Protein 2GNX (pdb70)

InterPro domains:
  IPR018544 KICSTOR subunit 2 [PF09404] (9-444)
  IPR018544 KICSTOR subunit 2 [PTHR31581] (4-444)
  IPR038060 KICSTOR complex protein C12orf66-like, central domain superfamily [G3DSA:1.10.3450.30] (113-310)
  IPR038060 KICSTOR complex protein C12orf66-like, central domain superfamily [SSF158548] (123-293)

Nearest PDB structures (foldseek):
  2gnx-assembly1_A  TM=1.003E+00  e=4.519E-41  Mus musculus
  8fw5-assembly1_D  TM=6.041E-01  e=4.165E-03  Escherichia coli
  6ehr-assembly1_F  TM=6.209E-01  e=1.136E-02  Homo sapiens
  6wj3-assembly1_F  TM=5.295E-01  e=6.699E-03  Homo sapiens
  5tgy-assembly1_A  TM=4.591E-01  e=3.057E+00  Escherichia coli

CATH classification: 1.10.3450.30 (+1 more: 3.30.450.240)

Organism: Mus musculus (NCBI:txid10090)

Sequence (280 aa):
PHLSEQLCFFVQAREIADFYEKYALSTQKFINTEELVSTLDTILRKYSPLESSFQLEVGVLSHLLKAQAQISEWKFLPSLVTLHNAHTKLQSWGQTFEKQRPPHLFLWLKLKTLLAKFSFYFHEALSRQTTASEKALTAKANPDLFGKISSFIRKYDAANVSLIFDQYPAVVSLPSDRPVHWPNVIITDRASDLNSLEKVVHFYDDKVQSTYFLTRPEPHFTIVVIFESKKSERDSHFISFLNELSLALKNPKVFASLK

Foldseek 3Di:
DVPDLLVVVVVVVVVVVVCVCVDDDPPPDCLVVLSVVVVLLVCLVCLPPLADQLVVSLVVLVVSVVVDPVSVVVVCLLSVLVNLLSVLLNCVLVVNQPVSVVSLCVSVVSLVVVVVVPVVVPGGLSNVLSCSSLNLLSNCVLQVVVPVVVDDPVVVVSCVSNVVNVVVLVVVVCVVPVFVKKFKFFVVGATNDIPDDHDDCVVVVVVVVVCCVVQQSQQDWDWDADPVQQKIKIWHHLDDGIMMIIMHSHDDDPPPVVVRVSVNVSSCVSGPSNSSNSSD

Structure (mmCIF, N/CA/C/O backbone):
data_2GNX
#
_entry.id   2GNX
#
_cell.length_a   82.687
_cell.length_b   198.962
_cell.length_c   67.076
_cell.angle_alpha   90.00
_cell.angle_beta   90.00
_cell.angle_gamma   90.00
#
_symmetry.space_group_name_H-M   'C 2 2 21'
#
loop_
_entity.id
_entity.type
_entity.pdbx_description
1 polymer 'hypothetical protein'
2 water water
#
loop_
_atom_site.group_PDB
_atom_site.id
_atom_site.type_symbol
_atom_site.label_atom_id
_atom_site.label_alt_id
_atom_site.label_comp_id
_atom_site.label_asym_id
_atom_site.label_entity_id
_atom_site.label_seq_id
_atom_site.pdbx_PDB_ins_code
_atom_site.Cartn_x
_atom_site.Cartn_y
_atom_site.Cartn_z
_atom_site.occupancy
_atom_site.B_iso_or_equiv
_atom_site.auth_seq_id
_atom_site.auth_comp_id
_atom_site.auth_asym_id
_atom_site.auth_atom_id
_atom_site.pdbx_PDB_model_num
ATOM 1 N N . UNK A 1 1 ? 23.357 44.385 31.416 1.00 75.31 101 UNK A N 1
ATOM 2 C CA . UNK A 1 1 ? 24.252 45.204 30.561 1.00 76.66 101 UNK A CA 1
ATOM 3 C C . UNK A 1 1 ? 24.402 44.578 29.180 1.00 81.46 101 UNK A C 1
ATOM 4 O O . UNK A 1 1 ? 25.266 43.732 28.965 1.00 84.26 101 UNK A O 1
ATOM 6 N N . UNK A 1 2 ? 23.553 44.999 28.247 1.00 85.21 102 UNK A N 1
ATOM 7 C CA . UNK A 1 2 ? 23.578 44.493 26.878 1.00 86.83 102 UNK A CA 1
ATOM 8 C C . UNK A 1 2 ? 24.793 45.001 26.109 1.00 90.72 102 UNK A C 1
ATOM 9 O O . UNK A 1 2 ? 24.812 44.990 24.877 1.00 88.64 102 UNK A O 1
ATOM 11 N N . UNK A 1 3 ? 25.802 45.457 26.844 1.00 97.74 103 UNK A N 1
ATOM 12 C CA . UNK A 1 3 ? 27.024 45.983 26.246 1.00 99.12 103 UNK A CA 1
ATOM 13 C C . UNK A 1 3 ? 27.988 44.845 25.931 1.00 102.70 103 UNK A C 1
ATOM 14 O O . UNK A 1 3 ? 27.751 44.054 25.012 1.00 97.82 103 UNK A O 1
ATOM 16 N N . UNK A 1 4 ? 29.075 44.767 26.700 1.00 104.59 104 UNK A N 1
ATOM 17 C CA . UNK A 1 4 ? 30.077 43.722 26.502 1.00 102.11 104 UNK A CA 1
ATOM 18 C C . UNK A 1 4 ? 30.986 43.513 27.711 1.00 97.51 104 UNK A C 1
ATOM 19 O O . UNK A 1 4 ? 31.223 42.376 28.116 1.00 97.85 104 UNK A O 1
ATOM 21 N N . UNK A 1 5 ? 31.489 44.600 28.288 1.00 91.66 105 UNK A N 1
ATOM 22 C CA . UNK A 1 5 ? 32.387 44.498 29.435 1.00 91.34 105 UNK A CA 1
ATOM 23 C C . UNK A 1 5 ? 31.684 43.954 30.664 1.00 89.94 105 UNK A C 1
ATOM 24 O O . UNK A 1 5 ? 32.321 43.601 31.663 1.00 90.45 105 UNK A O 1
ATOM 26 N N . UNK A 1 6 ? 30.360 43.901 30.582 1.00 89.57 106 UNK A N 1
ATOM 27 C CA . UNK A 1 6 ? 29.537 43.398 31.671 1.00 91.65 106 UNK A CA 1
ATOM 28 C C . UNK A 1 6 ? 28.835 42.115 31.217 1.00 92.17 106 UNK A C 1
ATOM 29 O O . UNK A 1 6 ? 28.349 41.336 32.038 1.00 88.03 106 UNK A O 1
ATOM 31 N N . UNK A 1 7 ? 28.793 41.913 29.902 1.00 92.27 107 UNK A N 1
ATOM 32 C CA . UNK A 1 7 ? 28.175 40.734 29.315 1.00 97.35 107 UNK A CA 1
ATOM 33 C C . UNK A 1 7 ? 29.153 39.566 29.351 1.00 98.29 107 UNK A C 1
ATOM 34 O O . UNK A 1 7 ? 28.800 38.466 29.776 1.00 101.01 107 UNK A O 1
ATOM 36 N N . UNK A 1 8 ? 30.384 39.805 28.904 1.00 97.91 108 UNK A N 1
ATOM 37 C CA . UNK A 1 8 ? 31.397 38.756 28.901 1.00 98.06 108 UNK A CA 1
ATOM 38 C C . UNK A 1 8 ? 31.694 38.350 30.335 1.00 96.94 108 UNK A C 1
ATOM 39 O O . UNK A 1 8 ? 31.933 37.178 30.622 1.00 99.76 108 UNK A O 1
ATOM 41 N N . UNK A 1 9 ? 31.675 39.324 31.239 1.00 96.51 109 UNK A N 1
ATOM 42 C CA . UNK A 1 9 ? 31.923 39.048 32.650 1.00 97.02 109 UNK A CA 1
ATOM 43 C C . UNK A 1 9 ? 30.738 38.243 33.187 1.00 97.05 109 UNK A C 1
ATOM 44 O O . UNK A 1 9 ? 30.811 37.628 34.257 1.00 92.91 109 UNK A O 1
ATOM 46 N N . UNK A 1 10 ? 29.651 38.261 32.417 1.00 98.63 110 UNK A N 1
ATOM 47 C CA . UNK A 1 10 ? 28.426 37.545 32.748 1.00 102.16 110 UNK A CA 1
ATOM 48 C C . UNK A 1 10 ? 28.286 36.349 31.810 1.00 104.84 110 UNK A C 1
ATOM 49 O O . UNK A 1 10 ? 27.259 35.667 31.804 1.00 104.57 110 UNK A O 1
ATOM 51 N N . UNK A 1 11 ? 29.323 36.114 31.010 1.00 106.27 111 UNK A N 1
ATOM 52 C CA . UNK A 1 11 ? 29.348 34.995 30.074 1.00 108.35 111 UNK A CA 1
ATOM 53 C C . UNK A 1 11 ? 30.240 33.914 30.677 1.00 109.16 111 UNK A C 1
ATOM 54 O O . UNK A 1 11 ? 29.908 32.728 30.655 1.00 108.13 111 UNK A O 1
ATOM 56 N N . UNK A 1 12 ? 31.374 34.341 31.222 1.00 111.33 112 UNK A N 1
ATOM 57 C CA . UNK A 1 12 ? 32.315 33.426 31.844 1.00 113.81 112 UNK A CA 1
ATOM 58 C C . UNK A 1 12 ? 31.615 32.641 32.945 1.00 115.91 112 UNK A C 1
ATOM 59 O O . UNK A 1 12 ? 31.564 31.413 32.896 1.00 117.46 112 UNK A O 1
ATOM 61 N N . UNK A 1 13 ? 31.075 33.352 33.934 1.00 116.05 113 UNK A N 1
ATOM 62 C CA . UNK A 1 13 ? 30.373 32.710 35.045 1.00 116.52 113 UNK A CA 1
ATOM 63 C C . UNK A 1 13 ? 29.154 31.949 34.535 1.00 117.72 113 UNK A C 1
ATOM 64 O O . UNK A 1 13 ? 28.583 31.123 35.247 1.00 118.87 113 UNK A O 1
ATOM 66 N N . UNK A 1 14 ? 28.753 32.239 33.301 1.00 117.85 114 UNK A N 1
ATOM 67 C CA . UNK A 1 14 ? 27.620 31.557 32.690 1.00 119.92 114 UNK A CA 1
ATOM 68 C C . UNK A 1 14 ? 28.121 30.191 32.231 1.00 121.76 114 UNK A C 1
ATOM 69 O O . UNK A 1 14 ? 27.335 29.289 31.934 1.00 121.63 114 UNK A O 1
ATOM 71 N N . UNK A 1 15 ? 29.444 30.058 32.179 1.00 123.41 115 UNK A N 1
ATOM 72 C CA . UNK A 1 15 ? 30.102 28.820 31.773 1.00 124.17 115 UNK A CA 1
ATOM 73 C C . UNK A 1 15 ? 30.972 28.307 32.921 1.00 123.61 115 UNK A C 1
ATOM 74 O O . UNK A 1 15 ? 31.561 27.228 32.842 1.00 121.27 115 UNK A O 1
ATOM 76 N N . UNK A 1 16 ? 31.049 29.097 33.987 1.00 125.37 116 UNK A N 1
ATOM 77 C CA . UNK A 1 16 ? 31.833 28.741 35.164 1.00 127.09 116 UNK A CA 1
ATOM 78 C C . UNK A 1 16 ? 30.902 28.136 36.206 1.00 127.16 116 UNK A C 1
ATOM 79 O O . UNK A 1 16 ? 31.346 27.480 37.150 1.00 125.75 116 UNK A O 1
ATOM 81 N N . UNK A 1 17 ? 29.606 28.373 36.023 1.00 127.95 117 UNK A N 1
ATOM 82 C CA . UNK A 1 17 ? 28.587 27.849 36.924 1.00 129.70 117 UNK A CA 1
ATOM 83 C C . UNK A 1 17 ? 28.305 26.411 36.518 1.00 130.01 117 UNK A C 1
ATOM 84 O O . UNK A 1 17 ? 27.887 25.593 37.338 1.00 130.69 117 UNK A O 1
ATOM 86 N N . UNK A 1 18 ? 28.540 26.117 35.241 1.00 129.74 118 UNK A N 1
ATOM 87 C CA . UNK A 1 18 ? 28.337 24.780 34.698 1.00 128.49 118 UNK A CA 1
ATOM 88 C C . UNK A 1 18 ? 29.512 23.898 35.124 1.00 127.32 118 UNK A C 1
ATOM 89 O O . UNK A 1 18 ? 29.557 22.705 34.821 1.00 126.02 118 UNK A O 1
ATOM 91 N N . UNK A 1 19 ? 30.459 24.502 35.836 1.00 126.84 119 UNK A N 1
ATOM 92 C CA . UNK A 1 19 ? 31.637 23.790 36.312 1.00 127.12 119 UNK A CA 1
ATOM 93 C C . UNK A 1 19 ? 31.419 23.248 37.722 1.00 127.56 119 UNK A C 1
ATOM 94 O O . UNK A 1 19 ? 31.709 22.085 37.994 1.00 129.04 119 UNK A O 1
ATOM 96 N N . UNK A 1 20 ? 30.909 24.093 38.614 1.00 127.57 120 UNK A N 1
ATOM 97 C CA . UNK A 1 20 ? 30.659 23.686 39.993 1.00 127.06 120 UNK A CA 1
ATOM 98 C C . UNK A 1 20 ? 29.533 22.661 40.062 1.00 128.20 120 UNK A C 1
ATOM 99 O O . UNK A 1 20 ? 29.088 22.289 41.148 1.00 127.96 120 UNK A O 1
ATOM 101 N N . UNK A 1 21 ? 29.074 22.209 38.899 1.00 129.28 121 UNK A N 1
ATOM 102 C CA . UNK A 1 21 ? 28.008 21.219 38.821 1.00 129.00 121 UNK A CA 1
ATOM 103 C C . UNK A 1 21 ? 28.536 19.893 38.265 1.00 128.74 121 UNK A C 1
ATOM 104 O O . UNK A 1 21 ? 28.028 19.451 37.212 1.00 128.91 121 UNK A O 1
ATOM 106 N N . PRO A 1 22 ? 34.500 19.305 40.057 1.00 132.17 123 PRO A N 1
ATOM 107 C CA . PRO A 1 22 ? 33.264 19.784 40.718 1.00 131.66 123 PRO A CA 1
ATOM 108 C C . PRO A 1 22 ? 33.421 19.748 42.236 1.00 131.35 123 PRO A C 1
ATOM 109 O O . PRO A 1 22 ? 34.539 19.674 42.748 1.00 131.27 123 PRO A O 1
ATOM 113 N N . HIS A 1 23 ? 32.288 19.812 42.935 1.00 131.26 124 HIS A N 1
ATOM 114 C CA . HIS A 1 23 ? 32.221 19.770 44.398 1.00 131.24 124 HIS A CA 1
ATOM 115 C C . HIS A 1 23 ? 30.998 20.532 44.903 1.00 130.90 124 HIS A C 1
ATOM 116 O O . HIS A 1 23 ? 29.896 20.368 44.373 1.00 131.35 124 HIS A O 1
ATOM 123 N N . LEU A 1 24 ? 31.196 21.367 45.920 1.00 128.97 125 LEU A N 1
ATOM 124 C CA . LEU A 1 24 ? 30.098 22.135 46.494 1.00 128.49 125 LEU A CA 1
ATOM 125 C C . LEU A 1 24 ? 30.574 23.203 47.474 1.00 128.23 125 LEU A C 1
ATOM 126 O O . LEU A 1 24 ? 31.373 24.071 47.122 1.00 126.83 125 LEU A O 1
ATOM 131 N N . SER A 1 25 ? 30.051 23.129 48.695 1.00 128.78 126 SER A N 1
ATOM 132 C CA . SER A 1 25 ? 30.373 24.034 49.797 1.00 128.76 126 SER A CA 1
ATOM 133 C C . SER A 1 25 ? 29.954 25.501 49.650 1.00 128.59 126 SER A C 1
ATOM 134 O O . SER A 1 25 ? 29.418 26.088 50.595 1.00 127.37 126 SER A O 1
ATOM 137 N N . GLU A 1 26 ? 30.179 26.093 48.481 1.00 128.95 127 GLU A N 1
ATOM 138 C CA . GLU A 1 26 ? 29.819 27.494 48.281 1.00 128.27 127 GLU A CA 1
ATOM 139 C C . GLU A 1 26 ? 28.753 27.778 47.221 1.00 128.87 127 GLU A C 1
ATOM 140 O O . GLU A 1 26 ? 28.847 28.769 46.493 1.00 128.94 127 GLU A O 1
ATOM 146 N N . GLN A 1 27 ? 27.737 26.920 47.139 1.00 129.03 128 GLN A N 1
ATOM 147 C CA . GLN A 1 27 ? 26.658 27.123 46.175 1.00 127.62 128 GLN A CA 1
ATOM 148 C C . GLN A 1 27 ? 25.961 28.428 46.556 1.00 126.84 128 GLN A C 1
ATOM 149 O O . GLN A 1 27 ? 25.641 29.251 45.698 1.00 125.03 128 GLN A O 1
ATOM 155 N N . LEU A 1 28 ? 25.740 28.605 47.857 1.00 127.42 129 LEU A N 1
ATOM 156 C CA . LEU A 1 28 ? 25.090 29.800 48.384 1.00 129.79 129 LEU A CA 1
ATOM 157 C C . LEU A 1 28 ? 25.942 31.006 48.007 1.00 131.65 129 LEU A C 1
ATOM 158 O O . LEU A 1 28 ? 27.018 31.222 48.573 1.00 133.43 129 LEU A O 1
ATOM 163 N N . CYS A 1 29 ? 25.460 31.791 47.050 1.00 131.71 130 CYS A N 1
ATOM 164 C CA . CYS A 1 29 ? 26.212 32.953 46.600 1.00 130.14 130 CYS A CA 1
ATOM 165 C C . CYS A 1 29 ? 25.322 34.076 46.070 1.00 126.15 130 CYS A C 1
ATOM 166 O O . CYS A 1 29 ? 24.832 34.016 44.940 1.00 125.71 130 CYS A O 1
ATOM 169 N N . PHE A 1 30 ? 25.125 35.100 46.895 1.00 121.12 131 PHE A N 1
ATOM 170 C CA . PHE A 1 30 ? 24.306 36.248 46.520 1.00 116.56 131 PHE A CA 1
ATOM 171 C C . PHE A 1 30 ? 25.074 37.126 45.531 1.00 113.98 131 PHE A C 1
ATOM 172 O O . PHE A 1 30 ? 24.753 38.306 45.356 1.00 112.67 131 PHE A O 1
ATOM 180 N N . PHE A 1 31 ? 26.090 36.547 44.894 1.00 109.51 132 PHE A N 1
ATOM 181 C CA . PHE A 1 31 ? 26.919 37.272 43.939 1.00 104.11 132 PHE A CA 1
ATOM 182 C C . PHE A 1 31 ? 26.132 37.602 42.688 1.00 102.51 132 PHE A C 1
ATOM 183 O O . PHE A 1 31 ? 25.919 38.775 42.372 1.00 104.52 132 PHE A O 1
ATOM 191 N N . VAL A 1 32 ? 25.701 36.570 41.970 1.00 98.99 133 VAL A N 1
ATOM 192 C CA . VAL A 1 32 ? 24.934 36.791 40.755 1.00 96.14 133 VAL A CA 1
ATOM 193 C C . VAL A 1 32 ? 23.648 37.537 41.122 1.00 93.80 133 VAL A C 1
ATOM 194 O O . VAL A 1 32 ? 23.005 38.166 40.275 1.00 95.14 133 VAL A O 1
ATOM 198 N N . GLN A 1 33 ? 23.286 37.473 42.400 1.00 83.59 134 GLN A N 1
ATOM 199 C CA . GLN A 1 33 ? 22.097 38.158 42.889 1.00 83.93 134 GLN A CA 1
ATOM 200 C C . GLN A 1 33 ? 22.441 39.649 42.905 1.00 89.28 134 GLN A C 1
ATOM 201 O O . GLN A 1 33 ? 21.711 40.490 42.364 1.00 86.83 134 GLN A O 1
ATOM 207 N N . ALA A 1 34 ? 23.576 39.956 43.523 1.00 90.52 135 ALA A N 1
ATOM 208 C CA . ALA A 1 34 ? 24.063 41.317 43.615 1.00 93.52 135 ALA A CA 1
ATOM 209 C C . ALA A 1 34 ? 24.359 41.822 42.207 1.00 95.06 135 ALA A C 1
ATOM 210 O O . ALA A 1 34 ? 24.088 42.977 41.880 1.00 94.33 135 ALA A O 1
ATOM 212 N N . ARG A 1 35 ? 24.908 40.939 41.378 1.00 95.48 136 ARG A N 1
ATOM 213 C CA . ARG A 1 35 ? 25.249 41.275 40.001 1.00 96.79 136 ARG A CA 1
ATOM 214 C C . ARG A 1 35 ? 24.011 41.724 39.228 1.00 96.97 136 ARG A C 1
ATOM 215 O O . ARG A 1 35 ? 24.032 42.738 38.541 1.00 98.46 136 ARG A O 1
ATOM 231 N N . GLU A 1 37 ? 21.384 43.176 40.128 1.00 94.19 138 GLU A N 1
ATOM 232 C CA . GLU A 1 37 ? 20.928 44.504 40.504 1.00 95.46 138 GLU A CA 1
ATOM 233 C C . GLU A 1 37 ? 21.769 45.641 39.930 1.00 94.38 138 GLU A C 1
ATOM 234 O O . GLU A 1 37 ? 21.220 46.601 39.390 1.00 94.32 138 GLU A O 1
ATOM 240 N N . ILE A 1 38 ? 23.093 45.541 40.045 1.00 91.81 139 ILE A N 1
ATOM 241 C CA . ILE A 1 38 ? 23.964 46.597 39.541 1.00 89.93 139 ILE A CA 1
ATOM 242 C C . ILE A 1 38 ? 23.884 46.750 38.024 1.00 90.41 139 ILE A C 1
ATOM 243 O O . ILE A 1 38 ? 24.099 47.840 37.502 1.00 93.94 139 ILE A O 1
ATOM 248 N N . ALA A 1 39 ? 23.578 45.669 37.316 1.00 88.62 140 ALA A N 1
ATOM 249 C CA . ALA A 1 39 ? 23.465 45.739 35.859 1.00 88.07 140 ALA A CA 1
ATOM 250 C C . ALA A 1 39 ? 22.178 46.469 35.509 1.00 87.73 140 ALA A C 1
ATOM 251 O O . ALA A 1 39 ? 22.046 47.055 34.432 1.00 88.52 140 ALA A O 1
ATOM 253 N N . ASP A 1 40 ? 21.224 46.413 36.433 1.00 89.03 141 ASP A N 1
ATOM 254 C CA . ASP A 1 40 ? 19.936 47.076 36.263 1.00 92.11 141 ASP A CA 1
ATOM 255 C C . ASP A 1 40 ? 20.170 48.540 36.597 1.00 88.03 141 ASP A C 1
ATOM 256 O O . ASP A 1 40 ? 19.412 49.413 36.196 1.00 86.83 141 ASP A O 1
ATOM 261 N N . PHE A 1 41 ? 21.246 48.782 37.338 1.00 88.09 142 PHE A N 1
ATOM 262 C CA . PHE A 1 41 ? 21.658 50.119 37.747 1.00 87.72 142 PHE A CA 1
ATOM 263 C C . PHE A 1 41 ? 22.302 50.771 36.527 1.00 87.84 142 PHE A C 1
ATOM 264 O O . PHE A 1 41 ? 22.027 51.929 36.203 1.00 89.11 142 PHE A O 1
ATOM 272 N N . TYR A 1 42 ? 23.151 50.007 35.846 1.00 84.17 143 TYR A N 1
ATOM 273 C CA . TYR A 1 42 ? 23.831 50.487 34.651 1.00 82.35 143 TYR A CA 1
ATOM 274 C C . TYR A 1 42 ? 22.838 50.756 33.532 1.00 79.36 143 TYR A C 1
ATOM 275 O O . TYR A 1 42 ? 23.024 51.681 32.738 1.00 82.63 143 TYR A O 1
ATOM 284 N N . GLU A 1 43 ? 21.786 49.949 33.456 1.00 80.78 144 GLU A N 1
ATOM 285 C CA . GLU A 1 43 ? 20.785 50.146 32.408 1.00 82.40 144 GLU A CA 1
ATOM 286 C C . GLU A 1 43 ? 20.027 51.438 32.682 1.00 78.93 144 GLU A C 1
ATOM 287 O O . GLU A 1 43 ? 19.621 52.154 31.760 1.00 74.50 144 GLU A O 1
ATOM 293 N N . LYS A 1 44 ? 19.852 51.725 33.968 1.00 77.50 145 LYS A N 1
ATOM 294 C CA . LYS A 1 44 ? 19.171 52.933 34.409 1.00 78.62 145 LYS A CA 1
ATOM 295 C C . LYS A 1 44 ? 20.022 54.170 34.051 1.00 76.56 145 LYS A C 1
ATOM 296 O O . LYS A 1 44 ? 19.503 55.161 33.534 1.00 74.76 145 LYS A O 1
ATOM 310 N N . TYR A 1 46 ? 22.229 54.444 31.705 1.00 73.26 147 TYR A N 1
ATOM 311 C CA . TYR A 1 46 ? 22.258 54.606 30.255 1.00 73.79 147 TYR A CA 1
ATOM 312 C C . TYR A 1 46 ? 20.969 55.263 29.760 1.00 74.23 147 TYR A C 1
ATOM 313 O O . TYR A 1 46 ? 20.957 55.961 28.739 1.00 70.53 147 TYR A O 1
ATOM 322 N N . ALA A 1 47 ? 19.877 55.019 30.478 1.00 74.59 148 ALA A N 1
ATOM 323 C CA . ALA A 1 47 ? 18.595 55.596 30.100 1.00 73.71 148 ALA A CA 1
ATOM 324 C C . ALA A 1 47 ? 18.613 57.084 30.417 1.00 69.54 148 ALA A C 1
ATOM 325 O O . ALA A 1 47 ? 18.068 57.894 29.671 1.00 75.09 148 ALA A O 1
ATOM 327 N N . LEU A 1 48 ? 19.251 57.443 31.523 1.00 69.06 149 LEU A N 1
ATOM 328 C CA . LEU A 1 48 ? 19.339 58.841 31.922 1.00 65.05 149 LEU A CA 1
ATOM 329 C C . LEU A 1 48 ? 20.360 59.644 31.098 1.00 69.45 149 LEU A C 1
ATOM 330 O O . LEU A 1 48 ? 20.605 60.814 31.374 1.00 73.59 149 LEU A O 1
ATOM 335 N N . SER A 1 49 ? 20.949 59.023 30.080 1.00 70.53 150 SER A N 1
ATOM 336 C CA . SER A 1 49 ? 21.932 59.715 29.254 1.00 68.86 150 SER A CA 1
ATOM 337 C C . SER A 1 49 ? 21.276 60.661 28.257 1.00 71.95 150 SER A C 1
ATOM 338 O O . SER A 1 49 ? 21.958 61.405 27.548 1.00 67.24 150 SER A O 1
ATOM 341 N N . THR A 1 50 ? 19.949 60.631 28.202 1.00 74.36 151 THR A N 1
ATOM 342 C CA . THR A 1 50 ? 19.213 61.500 27.284 1.00 72.65 151 THR A CA 1
ATOM 343 C C . THR A 1 50 ? 18.669 62.740 27.985 1.00 69.01 151 THR A C 1
ATOM 344 O O . THR A 1 50 ? 18.191 63.663 27.330 1.00 62.48 151 THR A O 1
ATOM 348 N N . GLN A 1 51 ? 18.745 62.765 29.314 1.00 71.75 152 GLN A N 1
ATOM 349 C CA . GLN A 1 51 ? 18.247 63.906 30.089 1.00 74.23 152 GLN A CA 1
ATOM 350 C C . GLN A 1 51 ? 19.201 65.103 30.004 1.00 73.58 152 GLN A C 1
ATOM 351 O O . GLN A 1 51 ? 20.387 64.939 29.711 1.00 72.89 152 GLN A O 1
ATOM 357 N N . LYS A 1 52 ? 18.679 66.301 30.258 1.00 77.56 153 LYS A N 1
ATOM 358 C CA . LYS A 1 52 ? 19.490 67.524 30.226 1.00 77.18 153 LYS A CA 1
ATOM 359 C C . LYS A 1 52 ? 20.582 67.452 31.288 1.00 75.71 153 LYS A C 1
ATOM 360 O O . LYS A 1 52 ? 21.754 67.714 31.007 1.00 71.97 153 LYS A O 1
ATOM 366 N N . PHE A 1 53 ? 20.190 67.091 32.504 1.00 73.87 154 PHE A N 1
ATOM 367 C CA . PHE A 1 53 ? 21.136 66.952 33.605 1.00 77.74 154 PHE A CA 1
ATOM 368 C C . PHE A 1 53 ? 20.842 65.633 34.311 1.00 79.74 154 PHE A C 1
ATOM 369 O O . PHE A 1 53 ? 20.037 64.838 33.830 1.00 85.09 154 PHE A O 1
ATOM 377 N N . ILE A 1 54 ? 21.489 65.397 35.446 1.00 79.70 155 ILE A N 1
ATOM 378 C CA . ILE A 1 54 ? 21.285 64.158 36.185 1.00 78.00 155 ILE A CA 1
ATOM 379 C C . ILE A 1 54 ? 21.373 64.368 37.689 1.00 79.86 155 ILE A C 1
ATOM 380 O O . ILE A 1 54 ? 22.323 64.967 38.184 1.00 79.37 155 ILE A O 1
ATOM 385 N N . ASN A 1 55 ? 20.372 63.880 38.415 1.00 83.19 156 ASN A N 1
ATOM 386 C CA . ASN A 1 55 ? 20.361 64.008 39.870 1.00 87.35 156 ASN A CA 1
ATOM 387 C C . ASN A 1 55 ? 21.226 62.883 40.426 1.00 87.48 156 ASN A C 1
ATOM 388 O O . ASN A 1 55 ? 20.729 61.815 40.786 1.00 87.70 156 ASN A O 1
ATOM 393 N N . THR A 1 56 ? 22.528 63.130 40.483 1.00 88.05 157 THR A N 1
ATOM 394 C CA . THR A 1 56 ? 23.470 62.134 40.972 1.00 86.61 157 THR A CA 1
ATOM 395 C C . THR A 1 56 ? 23.124 61.753 42.396 1.00 88.38 157 THR A C 1
ATOM 396 O O . THR A 1 56 ? 23.186 60.581 42.768 1.00 87.80 157 THR A O 1
ATOM 400 N N . GLU A 1 57 ? 22.759 62.761 43.183 1.00 90.39 158 GLU A N 1
ATOM 401 C CA . GLU A 1 57 ? 22.400 62.569 44.583 1.00 94.92 158 GLU A CA 1
ATOM 402 C C . GLU A 1 57 ? 21.495 61.347 44.768 1.00 93.54 158 GLU A C 1
ATOM 403 O O . GLU A 1 57 ? 21.787 60.466 45.577 1.00 90.92 158 GLU A O 1
ATOM 409 N N . GLU A 1 58 ? 20.412 61.292 43.998 1.00 93.77 159 GLU A N 1
ATOM 410 C CA . GLU A 1 58 ? 19.466 60.188 44.075 1.00 95.79 159 GLU A CA 1
ATOM 411 C C . GLU A 1 58 ? 20.117 58.872 43.650 1.00 94.35 159 GLU A C 1
ATOM 412 O O . GLU A 1 58 ? 19.777 57.810 44.173 1.00 91.56 159 GLU A O 1
ATOM 418 N N . LEU A 1 59 ? 21.056 58.947 42.708 1.00 91.15 160 LEU A N 1
ATOM 419 C CA . LEU A 1 59 ? 21.754 57.759 42.222 1.00 89.26 160 LEU A CA 1
ATOM 420 C C . LEU A 1 59 ? 22.739 57.211 43.244 1.00 88.51 160 LEU A C 1
ATOM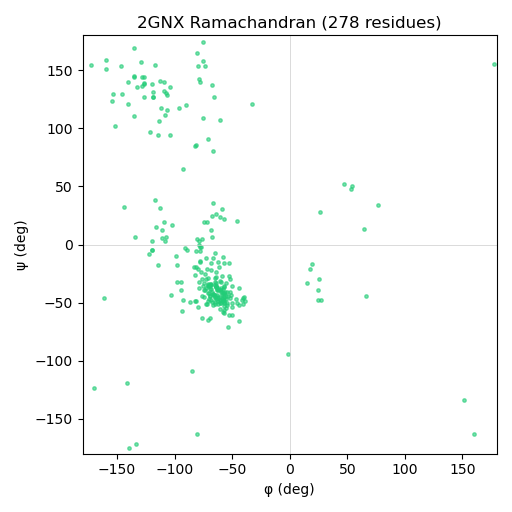 421 O O . LEU A 1 59 ? 23.006 56.010 43.271 1.00 86.67 160 LEU A O 1
ATOM 426 N N . VAL A 1 60 ? 23.281 58.091 44.078 1.00 89.57 161 VAL A N 1
ATOM 427 C CA . VAL A 1 60 ? 24.229 57.677 45.104 1.00 93.44 161 VAL A CA 1
ATOM 428 C C . VAL A 1 60 ? 23.527 56.892 46.208 1.00 94.61 161 VAL A C 1
ATOM 429 O O . VAL A 1 60 ? 23.977 55.816 46.597 1.00 95.60 161 VAL A O 1
ATOM 433 N N . SER A 1 61 ? 22.423 57.437 46.709 1.00 95.46 162 SER A N 1
ATOM 434 C CA . SER A 1 61 ? 21.653 56.785 47.764 1.00 96.76 162 SER A CA 1
ATOM 435 C C . SER A 1 61 ? 20.967 55.510 47.271 1.00 96.62 162 SER A C 1
ATOM 436 O O . SER A 1 61 ? 20.630 54.639 48.063 1.00 97.10 162 SER A O 1
ATOM 439 N N . THR A 1 62 ? 20.766 55.414 45.959 1.00 97.93 163 THR A N 1
ATOM 440 C CA . THR A 1 62 ? 20.131 54.252 45.343 1.00 97.43 163 THR A CA 1
ATOM 441 C C . THR A 1 62 ? 21.128 53.115 45.141 1.00 98.78 163 THR A C 1
ATOM 442 O O . THR A 1 62 ? 20.737 51.960 44.958 1.00 97.19 163 THR A O 1
ATOM 446 N N . LEU A 1 63 ? 22.416 53.448 45.160 1.00 100.92 164 LEU A N 1
ATOM 447 C CA . LEU A 1 63 ? 23.465 52.450 44.977 1.00 102.22 164 LEU A CA 1
ATOM 448 C C . LEU A 1 63 ? 23.982 51.926 46.308 1.00 103.52 164 LEU A C 1
ATOM 449 O O . LEU A 1 63 ? 24.390 50.771 46.405 1.00 103.56 164 LEU A O 1
ATOM 454 N N . ASP A 1 64 ? 23.977 52.784 47.326 1.00 107.15 165 ASP A N 1
ATOM 455 C CA . ASP A 1 64 ? 24.447 52.398 48.650 1.00 111.81 165 ASP A CA 1
ATOM 456 C C . ASP A 1 64 ? 23.398 51.578 49.391 1.00 113.81 165 ASP A C 1
ATOM 457 O O . ASP A 1 64 ? 23.633 51.127 50.510 1.00 112.97 165 ASP A O 1
ATOM 462 N N . THR A 1 65 ? 22.241 51.389 48.763 1.00 118.02 166 THR A N 1
ATOM 463 C CA . THR A 1 65 ? 21.165 50.606 49.363 1.00 121.64 166 THR A CA 1
ATOM 464 C C . THR A 1 65 ? 21.181 49.179 48.815 1.00 123.32 166 THR A C 1
ATOM 465 O O . THR A 1 65 ? 20.827 48.230 49.518 1.00 125.89 166 THR A O 1
ATOM 469 N N . ILE A 1 66 ? 21.592 49.031 47.558 1.00 123.47 167 ILE A N 1
ATOM 470 C CA . ILE A 1 66 ? 21.671 47.712 46.934 1.00 124.48 167 ILE A CA 1
ATOM 471 C C . ILE A 1 66 ? 23.055 47.146 47.215 1.00 122.79 167 ILE A C 1
ATOM 472 O O . ILE A 1 66 ? 23.363 46.007 46.873 1.00 120.50 167 ILE A O 1
ATOM 477 N N . LEU A 1 67 ? 23.889 47.968 47.837 1.00 123.06 168 LEU A N 1
ATOM 478 C CA . LEU A 1 67 ? 25.242 47.569 48.174 1.00 124.49 168 LEU A CA 1
ATOM 479 C C . LEU A 1 67 ? 25.261 47.024 49.590 1.00 123.80 168 LEU A C 1
ATOM 480 O O . LEU A 1 67 ? 25.654 45.883 49.815 1.00 124.60 168 LEU A 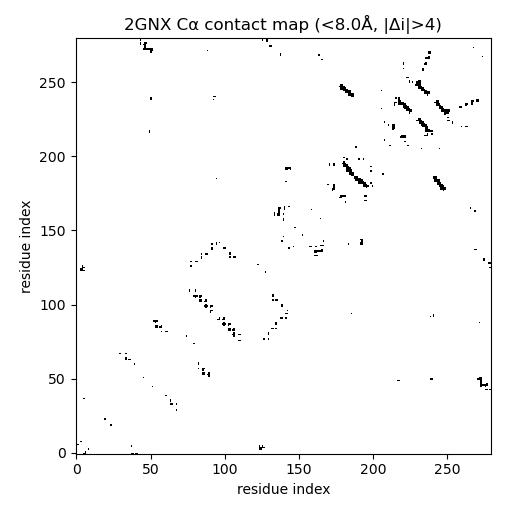O 1
ATOM 485 N N . ARG A 1 68 ? 24.824 47.843 50.543 1.00 124.03 169 ARG A N 1
ATOM 486 C CA . ARG A 1 68 ? 24.797 47.433 51.940 1.00 122.54 169 ARG A CA 1
ATOM 487 C C . ARG A 1 68 ? 23.949 46.173 52.067 1.00 121.00 169 ARG A C 1
ATOM 488 O O . ARG A 1 68 ? 24.018 45.458 53.066 1.00 121.13 169 ARG A O 1
ATOM 496 N N . LYS A 1 69 ? 23.164 45.897 51.033 1.00 119.53 170 LYS A N 1
ATOM 497 C CA . LYS A 1 69 ? 22.308 44.720 51.014 1.00 119.09 170 LYS A CA 1
ATOM 498 C C . LYS A 1 69 ? 23.122 43.484 50.625 1.00 117.94 170 LYS A C 1
ATOM 499 O O . LYS A 1 69 ? 22.566 42.399 50.458 1.00 118.16 170 LYS A O 1
ATOM 505 N N . TYR A 1 70 ? 24.436 43.647 50.481 1.00 116.03 171 TYR A N 1
ATOM 506 C CA . TYR A 1 70 ? 25.300 42.531 50.102 1.00 113.86 171 TYR A CA 1
ATOM 507 C C . TYR A 1 70 ? 26.662 42.559 50.776 1.00 112.61 171 TYR A C 1
ATOM 508 O O . TYR A 1 70 ? 27.657 42.125 50.192 1.00 108.63 171 TYR A O 1
ATOM 517 N N . SER A 1 71 ? 26.714 43.069 52.001 1.00 114.71 172 SER A N 1
ATOM 518 C CA . SER A 1 71 ? 27.972 43.125 52.734 1.00 116.70 172 SER A CA 1
ATOM 519 C C . SER A 1 71 ? 27.995 42.072 53.842 1.00 117.05 172 SER A C 1
ATOM 520 O O . SER A 1 71 ? 28.869 41.180 53.772 1.00 118.31 172 SER A O 1
ATOM 523 N N . PRO A 1 81 ? 39.177 37.409 44.790 1.00 102.11 182 PRO A N 1
ATOM 524 C CA . PRO A 1 81 ? 39.138 37.567 43.319 1.00 102.99 182 PRO A CA 1
ATOM 525 C C . PRO A 1 81 ? 37.839 38.215 42.837 1.00 104.77 182 PRO A C 1
ATOM 526 O O . PRO A 1 81 ? 37.729 39.443 42.810 1.00 105.47 182 PRO A O 1
ATOM 530 N N . LEU A 1 82 ? 36.858 37.398 42.458 1.00 104.73 183 LEU A N 1
ATOM 531 C CA . LEU A 1 82 ? 35.584 37.929 41.980 1.00 103.95 183 LEU A CA 1
ATOM 532 C C . LEU A 1 82 ? 34.909 38.820 43.010 1.00 103.09 183 LEU A C 1
ATOM 533 O O . LEU A 1 82 ? 33.936 39.501 42.703 1.00 104.43 183 LEU A O 1
ATOM 538 N N . GLU A 1 83 ? 35.425 38.811 44.233 1.00 100.91 184 GLU A N 1
ATOM 539 C CA . GLU A 1 83 ? 34.873 39.646 45.287 1.00 101.13 184 GLU A CA 1
ATOM 540 C C . GLU A 1 83 ? 35.672 40.944 45.341 1.00 101.81 184 GLU A C 1
ATOM 541 O O . GLU A 1 83 ? 35.110 42.023 45.558 1.00 101.74 184 GLU A O 1
ATOM 547 N N . SER A 1 84 ? 36.987 40.824 45.158 1.00 100.10 185 SER A N 1
ATOM 548 C CA . SER A 1 84 ? 37.885 41.977 45.179 1.00 98.55 185 SER A CA 1
ATOM 549 C C . SER A 1 84 ? 37.561 42.872 43.992 1.00 92.75 185 SER A C 1
ATOM 550 O O . SER A 1 84 ? 37.513 44.096 44.123 1.00 91.16 185 SER A O 1
ATOM 553 N N . SER A 1 85 ? 37.345 42.248 42.836 1.00 85.27 186 SER A N 1
ATOM 554 C CA . SER A 1 85 ? 36.997 42.974 41.624 1.00 83.31 186 SER A CA 1
ATOM 555 C C . SER A 1 85 ? 35.692 43.725 41.873 1.00 87.54 186 SER A C 1
ATOM 556 O O . SER A 1 85 ? 35.618 44.948 41.713 1.00 88.67 186 SER A O 1
ATOM 559 N N . PHE A 1 86 ? 34.668 42.974 42.270 1.00 86.37 187 PHE A N 1
ATOM 560 C CA . PHE A 1 86 ? 33.350 43.525 42.561 1.00 84.76 187 PHE A CA 1
ATOM 561 C C . PHE A 1 86 ? 33.455 44.778 43.426 1.00 83.97 187 PHE A C 1
ATOM 562 O O . PHE A 1 86 ? 32.871 45.814 43.112 1.00 80.88 187 PHE A O 1
ATOM 570 N N . GLN A 1 87 ? 34.205 44.660 44.518 1.00 86.44 188 GLN A N 1
ATOM 571 C CA . GLN A 1 87 ? 34.390 45.746 45.475 1.00 88.99 188 GLN A CA 1
ATOM 572 C C . GLN A 1 87 ? 35.033 46.978 44.841 1.00 87.56 188 GLN A C 1
ATOM 573 O O . GLN A 1 87 ? 34.773 48.109 45.251 1.00 82.28 188 GLN A O 1
ATOM 579 N N . LEU A 1 88 ? 35.882 46.749 43.846 1.00 89.22 189 LEU A N 1
ATOM 580 C CA . LEU A 1 88 ? 36.546 47.842 43.153 1.00 87.31 189 LEU A CA 1
ATOM 581 C C . LEU A 1 88 ? 35.506 48.568 42.318 1.00 86.23 189 LEU A C 1
ATOM 582 O O . LEU A 1 88 ? 35.208 49.736 42.562 1.00 85.11 189 LEU A O 1
ATOM 587 N N . GLU A 1 89 ? 34.966 47.862 41.327 1.00 82.26 190 GLU A N 1
ATOM 588 C CA . GLU A 1 89 ? 33.945 48.411 40.442 1.00 84.24 190 GLU A CA 1
ATOM 589 C C . GLU A 1 89 ? 32.882 49.193 41.218 1.00 84.64 190 GLU A C 1
ATOM 590 O O . GLU A 1 89 ? 32.746 50.410 41.074 1.00 85.56 190 GLU A O 1
ATOM 596 N N . VAL A 1 90 ? 32.130 48.471 42.035 1.00 82.10 191 VAL A N 1
ATOM 597 C CA . VAL A 1 90 ? 31.075 49.054 42.845 1.00 78.80 191 VAL A CA 1
ATOM 598 C C . VAL A 1 90 ? 31.613 50.153 43.771 1.00 75.45 191 VAL A C 1
ATOM 599 O O . VAL A 1 90 ? 30.963 51.173 43.977 1.00 72.64 191 VAL A O 1
ATOM 603 N N . GLY A 1 91 ? 32.804 49.956 44.321 1.00 74.37 192 GLY A N 1
ATOM 604 C CA . GLY A 1 91 ? 33.366 50.971 45.195 1.00 77.94 192 GLY A CA 1
ATOM 605 C C . GLY A 1 91 ? 33.702 52.255 44.441 1.00 82.27 192 GLY A C 1
ATOM 606 O O . GLY A 1 91 ? 33.432 53.369 44.916 1.00 80.95 192 GLY A O 1
ATOM 607 N N . VAL A 1 92 ? 34.288 52.098 43.256 1.00 76.82 193 VAL A N 1
ATOM 608 C CA . VAL A 1 92 ? 34.668 53.234 42.431 1.00 74.04 193 VAL A CA 1
ATOM 609 C C . VAL A 1 92 ? 33.446 53.881 41.801 1.00 68.48 193 VAL A C 1
ATOM 610 O O . VAL A 1 92 ? 33.360 55.103 41.710 1.00 63.33 193 VAL A O 1
ATOM 614 N N . LEU A 1 93 ? 32.496 53.069 41.368 1.00 67.14 194 LEU A N 1
ATOM 615 C CA . LEU A 1 93 ? 31.293 53.626 40.767 1.00 69.53 194 LEU A CA 1
ATOM 616 C C . LEU A 1 93 ? 30.636 54.529 41.803 1.00 69.53 194 LEU A C 1
ATOM 617 O O . LEU A 1 93 ? 30.175 55.632 41.500 1.00 71.09 194 LEU A O 1
ATOM 622 N N . SER A 1 94 ? 30.613 54.046 43.037 1.00 68.79 195 SER A N 1
ATOM 623 C CA . SER A 1 94 ? 30.021 54.770 44.144 1.00 70.99 195 SER A CA 1
ATOM 624 C C . SER A 1 94 ? 30.758 56.094 44.374 1.00 72.27 195 SER A C 1
ATOM 625 O O . SER A 1 94 ? 30.140 57.154 44.445 1.00 71.54 195 SER A O 1
ATOM 628 N N . HIS A 1 95 ? 32.080 56.027 44.485 1.00 73.34 196 HIS A N 1
ATOM 629 C CA . HIS A 1 95 ? 32.893 57.216 44.688 1.00 72.75 196 HIS A CA 1
ATOM 630 C C . HIS A 1 95 ? 32.688 58.245 43.577 1.00 70.98 196 HIS A C 1
ATOM 631 O O . HIS A 1 95 ? 32.444 59.427 43.836 1.00 69.11 196 HIS A O 1
ATOM 638 N N . LEU A 1 96 ? 32.788 57.789 42.337 1.00 67.00 197 LEU A N 1
ATOM 639 C CA . LEU A 1 96 ? 32.615 58.674 41.200 1.00 64.17 197 LEU A CA 1
ATOM 640 C C . LEU A 1 96 ? 31.266 59.380 41.224 1.00 65.81 197 LEU A C 1
ATOM 641 O O . LEU A 1 96 ? 31.189 60.578 40.936 1.00 67.75 197 LEU A O 1
ATOM 646 N N . LEU A 1 97 ? 30.202 58.663 41.576 1.00 63.90 198 LEU A N 1
ATOM 647 C CA . LEU A 1 97 ? 28.889 59.302 41.626 1.00 64.33 198 LEU A CA 1
ATOM 648 C C . LEU A 1 97 ? 28.800 60.317 42.781 1.00 66.19 198 LEU A C 1
ATOM 649 O O . LEU A 1 97 ? 28.161 61.361 42.651 1.00 62.69 198 LEU A O 1
ATOM 654 N N . LYS A 1 98 ? 29.449 60.035 43.904 1.00 62.96 199 LYS A N 1
ATOM 655 C CA . LYS A 1 98 ? 29.381 60.971 45.015 1.00 67.26 199 LYS A CA 1
ATOM 656 C C . LYS A 1 98 ? 30.119 62.276 44.679 1.00 66.86 199 LYS A C 1
ATOM 657 O O . LYS A 1 98 ? 29.671 63.368 45.042 1.00 67.30 199 LYS A O 1
ATOM 663 N N . ALA A 1 99 ? 31.250 62.160 43.988 1.00 64.79 200 ALA A N 1
ATOM 664 C CA . ALA A 1 99 ? 32.034 63.334 43.607 1.00 63.79 200 ALA A CA 1
ATOM 665 C C . ALA A 1 99 ? 31.276 64.164 42.571 1.00 60.41 200 ALA A C 1
ATOM 666 O O . ALA A 1 99 ? 31.355 65.399 42.569 1.00 54.59 200 ALA A O 1
ATOM 668 N N . GLN A 1 100 ? 30.538 63.477 41.700 1.00 55.32 201 GLN A N 1
ATOM 669 C CA . GLN A 1 100 ? 29.750 64.143 40.673 1.00 57.17 201 GLN A CA 1
ATOM 670 C C . GLN A 1 100 ? 28.661 64.994 41.327 1.00 61.88 201 GLN A C 1
ATOM 671 O O . GLN A 1 100 ? 28.314 66.075 40.844 1.00 65.29 201 GLN A O 1
ATOM 677 N N . ALA A 1 101 ? 28.119 64.503 42.436 1.00 64.23 202 ALA A N 1
ATOM 678 C CA . ALA A 1 101 ? 27.063 65.225 43.135 1.00 59.47 202 ALA A CA 1
ATOM 679 C C . ALA A 1 101 ? 27.629 66.422 43.883 1.00 56.84 202 ALA A C 1
ATOM 680 O O . ALA A 1 101 ? 27.022 67.487 43.906 1.00 60.16 202 ALA A O 1
ATOM 682 N N . GLN A 1 102 ? 28.798 66.242 44.484 1.00 52.11 203 GLN A N 1
ATOM 683 C CA . GLN A 1 102 ? 29.427 67.302 45.256 1.00 53.91 203 GLN A CA 1
ATOM 684 C C . GLN A 1 102 ? 29.966 68.433 44.375 1.00 58.73 203 GLN A C 1
ATOM 685 O O . GLN A 1 102 ? 29.818 69.619 44.696 1.00 57.82 203 GLN A O 1
ATOM 691 N N . ILE A 1 103 ? 30.588 68.057 43.263 1.00 60.96 204 ILE A N 1
ATOM 692 C CA . ILE A 1 103 ? 31.136 69.027 42.330 1.00 60.43 204 ILE A CA 1
ATOM 693 C C . ILE A 1 103 ? 30.034 69.941 41.789 1.00 61.01 204 ILE A C 1
ATOM 694 O O . ILE A 1 103 ? 30.276 71.112 41.521 1.00 63.54 204 ILE A O 1
ATOM 699 N N . SER A 1 104 ? 28.823 69.414 41.642 1.00 58.48 205 SER A N 1
ATOM 700 C CA . SER A 1 104 ? 27.744 70.224 41.089 1.00 62.92 205 SER A CA 1
ATOM 701 C C . SER A 1 104 ? 27.136 71.123 42.149 1.00 60.26 205 SER A C 1
ATOM 702 O O . SER A 1 104 ? 26.273 71.949 41.857 1.00 57.83 205 SER A O 1
ATOM 705 N N . GLU A 1 105 ? 27.590 70.949 43.382 1.00 61.46 206 GLU A N 1
ATOM 706 C CA . GLU A 1 105 ? 27.115 71.763 44.491 1.00 63.40 206 GLU A CA 1
ATOM 707 C C . GLU A 1 105 ? 28.296 72.645 44.915 1.00 63.80 206 GLU A C 1
ATOM 708 O O . GLU A 1 105 ? 28.268 73.286 45.964 1.00 61.53 206 GLU A O 1
ATOM 714 N N . TRP A 1 106 ? 29.323 72.666 44.064 1.00 60.84 207 TRP A N 1
ATOM 715 C CA . TRP A 1 106 ? 30.556 73.418 44.274 1.00 60.50 207 TRP A CA 1
ATOM 716 C C . TRP A 1 106 ? 31.108 73.211 45.684 1.00 62.88 207 TRP A C 1
ATOM 717 O O . TRP A 1 106 ? 31.374 74.171 46.403 1.00 69.48 207 TRP A O 1
ATOM 728 N N . LYS A 1 107 ? 31.268 71.952 46.078 1.00 65.01 208 LYS A N 1
ATOM 729 C CA . LYS A 1 107 ? 31.811 71.612 47.395 1.00 63.99 208 LYS A CA 1
ATOM 730 C C . LYS A 1 107 ? 33.256 71.168 47.205 1.00 61.86 208 LYS A C 1
ATOM 731 O O . LYS A 1 107 ? 33.527 70.005 46.937 1.00 62.85 208 LYS A O 1
ATOM 737 N N . PHE A 1 108 ? 34.178 72.108 47.365 1.00 60.33 209 PHE A N 1
ATOM 738 C CA . PHE A 1 108 ? 35.595 71.852 47.153 1.00 59.67 209 PHE A CA 1
ATOM 739 C C . PHE A 1 108 ? 36.226 70.679 47.907 1.00 58.93 209 PHE A C 1
ATOM 740 O O . PHE A 1 108 ? 36.572 69.669 47.302 1.00 62.69 209 PHE A O 1
ATOM 748 N N . LEU A 1 109 ? 36.379 70.814 49.219 1.00 56.94 210 LEU A N 1
ATOM 749 C CA . LEU A 1 109 ? 37.003 69.777 50.043 1.00 56.24 210 LEU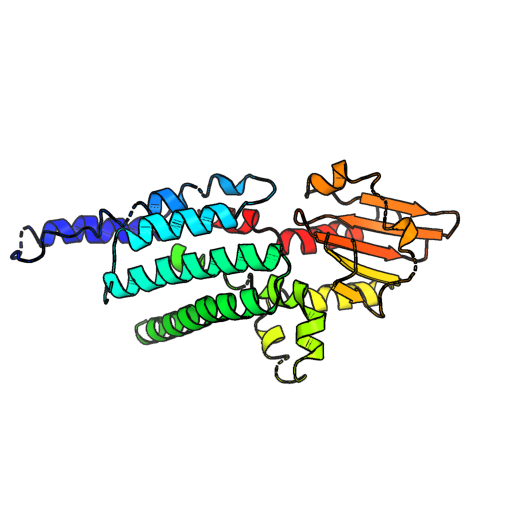 A CA 1
ATOM 750 C C . LEU A 1 109 ? 36.342 68.398 49.980 1.00 54.48 210 LEU A C 1
ATOM 751 O O . LEU A 1 109 ? 37.028 67.372 49.865 1.00 48.75 210 LEU A O 1
ATOM 756 N N . PRO A 1 110 ? 35.005 68.350 50.063 1.00 54.79 211 PRO A N 1
ATOM 757 C CA . PRO A 1 110 ? 34.302 67.061 50.010 1.00 56.55 211 PRO A CA 1
ATOM 758 C C . PRO A 1 110 ? 34.561 66.341 48.693 1.00 57.99 211 PRO A C 1
ATOM 759 O O . PRO A 1 110 ? 34.889 65.155 48.682 1.00 64.31 211 PRO A O 1
ATOM 763 N N . SER A 1 111 ? 34.415 67.057 47.578 1.00 56.98 212 SER A N 1
ATOM 764 C CA . SER A 1 111 ? 34.658 66.451 46.272 1.00 55.88 212 SER A CA 1
ATOM 765 C C . SER A 1 111 ? 36.143 66.100 46.142 1.00 50.85 212 SER A C 1
ATOM 766 O O . SER A 1 111 ? 36.492 65.021 45.672 1.00 49.85 212 SER A O 1
ATOM 769 N N . LEU A 1 112 ? 37.030 66.985 46.578 1.00 44.53 213 LEU A N 1
ATOM 770 C CA . LEU A 1 112 ? 38.446 66.648 46.493 1.00 53.22 213 LEU A CA 1
ATOM 771 C C . LEU A 1 112 ? 38.692 65.265 47.099 1.00 53.97 213 LEU A C 1
ATOM 772 O O . LEU A 1 112 ? 39.256 64.405 46.444 1.00 54.30 213 LEU A O 1
ATOM 777 N N . VAL A 1 113 ? 38.246 65.059 48.339 1.00 57.29 214 VAL A N 1
ATOM 778 C CA . VAL A 1 113 ? 38.415 63.795 49.058 1.00 56.97 214 VAL A CA 1
ATOM 779 C C . VAL A 1 113 ? 37.793 62.557 48.383 1.00 58.72 214 VAL A C 1
ATOM 780 O O . VAL A 1 113 ? 38.428 61.501 48.304 1.00 59.68 214 VAL A O 1
ATOM 784 N N . THR A 1 114 ? 36.561 62.668 47.904 1.00 56.70 215 THR A N 1
ATOM 785 C CA . THR A 1 114 ? 35.917 61.531 47.238 1.00 55.12 215 THR A CA 1
ATOM 786 C C . THR A 1 114 ? 36.583 61.246 45.885 1.00 56.23 215 THR A C 1
ATOM 787 O O . THR A 1 114 ? 36.729 60.098 45.480 1.00 56.11 215 THR A O 1
ATOM 791 N N . LEU A 1 115 ? 36.968 62.302 45.176 1.00 57.05 216 LEU A N 1
ATOM 792 C CA . LEU A 1 115 ? 37.623 62.135 43.885 1.00 61.07 216 LEU A CA 1
ATOM 793 C C . LEU A 1 115 ? 38.915 61.347 44.058 1.00 62.89 216 LEU A C 1
ATOM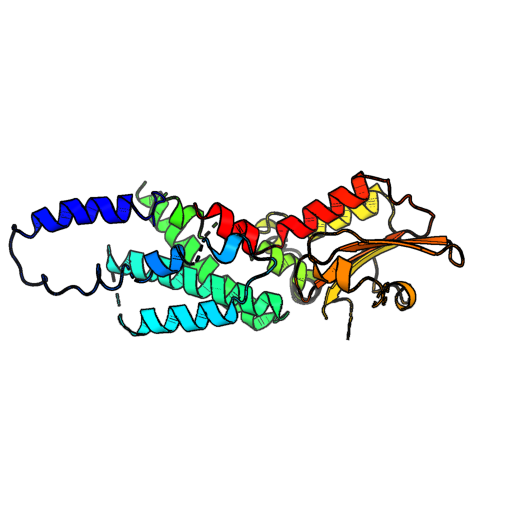 794 O O . LEU A 1 115 ? 39.186 60.391 43.313 1.00 58.85 216 LEU A O 1
ATOM 799 N N . HIS A 1 116 ? 39.706 61.756 45.045 1.00 59.89 217 HIS A N 1
ATOM 800 C CA . HIS A 1 116 ? 40.963 61.085 45.357 1.00 70.02 217 HIS A CA 1
ATOM 801 C C . HIS A 1 116 ? 40.762 59.580 45.597 1.00 68.48 217 HIS A C 1
ATOM 802 O O . HIS A 1 116 ? 41.584 58.771 45.169 1.00 69.70 217 HIS A O 1
ATOM 809 N N . ASN A 1 117 ? 39.685 59.207 46.290 1.00 66.35 218 ASN A N 1
ATOM 810 C CA . ASN A 1 117 ? 39.410 57.796 46.561 1.00 73.42 218 ASN A CA 1
ATOM 811 C C . ASN A 1 117 ? 39.308 57.016 45.256 1.00 72.44 218 ASN A C 1
ATOM 812 O O . ASN A 1 117 ? 40.043 56.050 45.035 1.00 75.17 218 ASN A O 1
ATOM 817 N N . ALA A 1 118 ? 38.386 57.442 44.399 1.00 62.79 219 ALA A N 1
ATOM 818 C CA . ALA A 1 118 ? 38.182 56.783 43.126 1.00 62.91 219 ALA A CA 1
ATOM 819 C C . ALA A 1 118 ? 39.498 56.735 42.374 1.00 63.51 219 ALA A C 1
ATOM 820 O O . ALA A 1 118 ? 39.956 55.669 41.971 1.00 66.35 219 ALA A O 1
ATOM 822 N N . HIS A 1 119 ? 40.106 57.901 42.196 1.00 65.55 220 HIS A N 1
ATOM 823 C CA . HIS A 1 119 ? 41.374 57.990 41.494 1.00 63.67 220 HIS A CA 1
ATOM 824 C C . HIS A 1 119 ? 42.362 56.978 42.055 1.00 62.86 220 HIS A C 1
ATOM 825 O O . HIS A 1 119 ? 42.835 56.090 41.340 1.00 57.24 220 HIS A O 1
ATOM 832 N N . THR A 1 120 ? 42.658 57.122 43.343 1.00 65.42 221 THR A N 1
ATOM 833 C CA . THR A 1 120 ? 43.605 56.253 44.035 1.00 69.19 221 THR A CA 1
ATOM 834 C C . THR A 1 120 ? 43.265 54.782 43.927 1.00 67.50 221 THR A C 1
ATOM 835 O O . THR A 1 120 ? 44.138 53.977 43.619 1.00 66.76 221 THR A O 1
ATOM 839 N N . LYS A 1 121 ? 42.008 54.421 44.160 1.00 68.55 222 LYS A N 1
ATOM 840 C CA . LYS A 1 121 ? 41.620 53.020 44.042 1.00 66.02 222 LYS A CA 1
ATOM 841 C C . LYS A 1 121 ? 41.797 52.552 42.602 1.00 69.30 222 LYS A C 1
ATOM 842 O O . LYS A 1 121 ? 42.182 51.404 42.354 1.00 70.95 222 LYS A O 1
ATOM 848 N N . LEU A 1 122 ? 41.512 53.444 41.653 1.00 69.94 223 LEU A N 1
ATOM 849 C CA . LEU A 1 122 ? 41.645 53.118 40.238 1.00 66.74 223 LEU A CA 1
ATOM 850 C C . LEU A 1 122 ? 43.092 52.955 39.790 1.00 71.99 223 LEU A C 1
ATOM 851 O O . LEU A 1 122 ? 43.412 52.014 39.060 1.00 66.65 223 LEU A O 1
ATOM 856 N N . GLN A 1 123 ? 43.963 53.870 40.213 1.00 75.40 224 GLN A N 1
ATOM 857 C CA . GLN A 1 123 ? 45.371 53.794 39.837 1.00 78.73 224 GLN A CA 1
ATOM 858 C C . GLN A 1 123 ? 45.910 52.462 40.346 1.00 81.05 224 GLN A C 1
ATOM 859 O O . GLN A 1 123 ? 46.530 51.693 39.603 1.00 80.95 224 GLN A O 1
ATOM 865 N N . SER A 1 124 ? 45.649 52.194 41.621 1.00 80.27 225 SER A N 1
ATOM 866 C CA . SER A 1 124 ? 46.101 50.966 42.253 1.00 79.60 225 SER A CA 1
ATOM 867 C C . SER A 1 124 ? 45.686 49.758 41.431 1.00 82.83 225 SER A C 1
ATOM 868 O O . SER A 1 124 ? 46.454 48.808 41.270 1.00 83.44 225 SER A O 1
ATOM 871 N N . TRP A 1 125 ? 44.464 49.787 40.915 1.00 84.15 226 TRP A N 1
ATOM 872 C CA . TRP A 1 125 ? 43.993 48.678 40.107 1.00 85.07 226 TRP A CA 1
ATOM 873 C C . TRP A 1 125 ? 44.708 48.675 38.758 1.00 87.58 226 TRP A C 1
ATOM 874 O O . TRP A 1 125 ? 45.243 47.656 38.334 1.00 89.40 226 TRP A O 1
ATOM 885 N N . GLY A 1 126 ? 44.706 49.822 38.087 1.00 90.44 227 GLY A N 1
ATOM 886 C CA . GLY A 1 126 ? 45.348 49.928 36.788 1.00 94.51 227 GLY A CA 1
ATOM 887 C C . GLY A 1 126 ? 46.778 49.431 36.813 1.00 97.98 227 GLY A C 1
ATOM 888 O O . GLY A 1 126 ? 47.301 48.938 35.813 1.00 95.20 227 GLY A O 1
ATOM 889 N N . GLN A 1 127 ? 47.414 49.564 37.969 1.00 101.39 228 GLN A N 1
ATOM 890 C CA . GLN A 1 127 ? 48.786 49.118 38.128 1.00 102.93 228 GLN A CA 1
ATOM 891 C C . GLN A 1 127 ? 48.786 47.596 38.250 1.00 101.64 228 GLN A C 1
ATOM 892 O O . GLN A 1 127 ? 49.333 46.898 37.400 1.00 104.88 228 GLN A O 1
ATOM 898 N N . THR A 1 128 ? 48.150 47.095 39.305 1.00 98.99 229 THR A N 1
ATOM 899 C CA . THR A 1 128 ? 48.053 45.662 39.562 1.00 95.07 229 THR A CA 1
ATOM 900 C C . THR A 1 128 ? 47.510 44.889 38.362 1.00 95.79 229 THR A C 1
ATOM 901 O O . THR A 1 128 ? 47.624 43.667 38.302 1.00 98.46 229 THR A O 1
ATOM 905 N N . PHE A 1 129 ? 46.915 45.591 37.405 1.00 93.47 230 PHE A N 1
ATOM 906 C CA . PHE A 1 129 ? 46.375 44.918 36.229 1.00 93.69 230 PHE A CA 1
ATOM 907 C C . PHE A 1 129 ? 47.432 44.743 35.142 1.00 96.51 230 PHE A C 1
ATOM 908 O O . PHE A 1 129 ? 47.597 43.648 34.608 1.00 98.61 230 PHE A O 1
ATOM 916 N N . GLU A 1 130 ? 48.140 45.824 34.820 1.00 100.42 231 GLU A N 1
ATOM 917 C CA . GLU A 1 130 ? 49.184 45.804 33.796 1.00 104.24 231 GLU A CA 1
ATOM 918 C C . GLU A 1 130 ? 50.352 44.891 34.167 1.00 105.61 231 GLU A C 1
ATOM 919 O O . GLU A 1 130 ? 51.080 44.426 33.292 1.00 106.03 231 GLU A O 1
ATOM 925 N N . LYS A 1 131 ? 50.531 44.643 35.462 1.00 107.18 232 LYS A N 1
ATOM 926 C CA . LYS A 1 131 ? 51.616 43.786 35.944 1.00 111.20 232 LYS A CA 1
ATOM 927 C C . LYS A 1 131 ? 51.268 42.313 35.773 1.00 113.34 232 LYS A C 1
ATOM 928 O O . LYS A 1 131 ? 52.050 41.433 36.137 1.00 115.40 232 LYS A O 1
ATOM 934 N N . GLN A 1 132 ? 50.081 42.054 35.237 1.00 115.44 233 GLN A N 1
ATOM 935 C CA . GLN A 1 132 ? 49.611 40.693 35.016 1.00 117.73 233 GLN A CA 1
ATOM 936 C C . GLN A 1 132 ? 49.298 40.511 33.536 1.00 118.71 233 GLN A C 1
ATOM 937 O O . GLN A 1 132 ? 49.035 39.400 33.069 1.00 118.98 233 GLN A O 1
ATOM 943 N N . ARG A 1 133 ? 49.340 41.621 32.804 1.00 119.44 234 ARG A N 1
ATOM 944 C CA . ARG A 1 133 ? 49.086 41.628 31.367 1.00 119.18 234 ARG A CA 1
ATOM 945 C C . ARG A 1 133 ? 50.036 42.597 30.670 1.00 116.52 234 ARG A C 1
ATOM 946 O O . ARG A 1 133 ? 49.540 43.577 30.080 1.00 118.57 234 ARG A O 1
ATOM 954 N N . PRO A 1 150 ? 41.618 45.967 28.720 1.00 78.76 251 PRO A N 1
ATOM 955 C CA . PRO A 1 150 ? 40.691 46.092 29.867 1.00 75.59 251 PRO A CA 1
ATOM 956 C C . PRO A 1 150 ? 39.264 46.168 29.350 1.00 73.74 251 PRO A C 1
ATOM 957 O O . PRO A 1 150 ? 39.017 46.648 28.244 1.00 72.02 251 PRO A O 1
ATOM 961 N N . PRO A 1 151 ? 38.302 45.701 30.155 1.00 76.63 252 PRO A N 1
ATOM 962 C CA . PRO A 1 151 ? 36.881 45.701 29.795 1.00 74.46 252 PRO A CA 1
ATOM 963 C C . PRO A 1 151 ? 36.282 47.104 29.708 1.00 76.44 252 PRO A C 1
ATOM 964 O O . PRO A 1 151 ? 36.524 47.963 30.567 1.00 71.05 252 PRO A O 1
ATOM 968 N N . HIS A 1 152 ? 35.482 47.313 28.669 1.00 78.22 253 HIS A N 1
ATOM 969 C CA . HIS A 1 152 ? 34.812 48.583 28.427 1.00 76.84 253 HIS A CA 1
ATOM 970 C C . HIS A 1 152 ? 34.311 49.230 29.726 1.00 77.44 253 HIS A C 1
ATOM 971 O O . HIS A 1 152 ? 34.551 50.417 29.970 1.00 78.92 253 HIS A O 1
ATOM 978 N N . LEU A 1 153 ? 33.630 48.456 30.566 1.00 76.64 254 LEU A N 1
ATOM 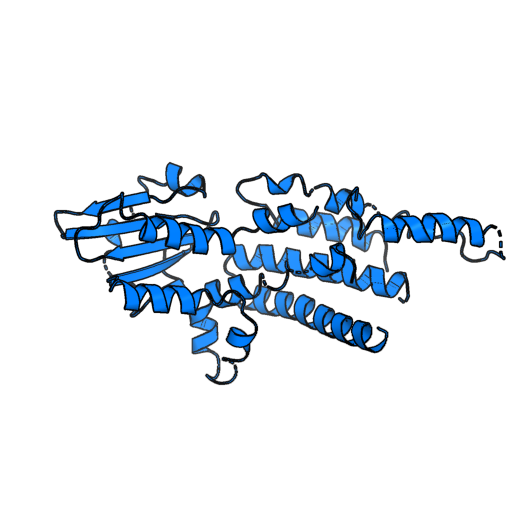979 C CA . LEU A 1 153 ? 33.112 48.993 31.824 1.00 74.50 254 LEU A CA 1
ATOM 980 C C . LEU A 1 153 ? 34.211 49.633 32.662 1.00 73.13 254 LEU A C 1
ATOM 981 O O . LEU A 1 153 ? 34.025 50.713 33.209 1.00 74.81 254 LEU A O 1
ATOM 986 N N . PHE A 1 154 ? 35.357 48.975 32.773 1.00 73.07 255 PHE A N 1
ATOM 987 C CA . PHE A 1 154 ? 36.442 49.549 33.558 1.00 72.17 255 PHE A CA 1
ATOM 988 C C . PHE A 1 154 ? 37.049 50.759 32.842 1.00 72.08 255 PHE A C 1
ATOM 989 O O . PHE A 1 154 ? 37.555 51.692 33.488 1.00 66.63 255 PHE A O 1
ATOM 997 N N . LEU A 1 155 ? 36.981 50.741 31.511 1.00 67.19 256 LEU A N 1
ATOM 998 C CA . LEU A 1 155 ? 37.500 51.831 30.707 1.00 64.30 256 LEU A CA 1
ATOM 999 C C . LEU A 1 155 ? 36.598 53.029 30.910 1.00 64.10 256 LEU A C 1
ATOM 1000 O O . LEU A 1 155 ? 37.046 54.172 30.928 1.00 65.47 256 LEU A O 1
ATOM 1005 N N . TRP A 1 156 ? 35.312 52.755 31.053 1.00 64.19 257 TRP A N 1
ATOM 1006 C CA . TRP A 1 156 ? 34.344 53.813 31.236 1.00 61.18 257 TRP A CA 1
ATOM 1007 C C . TRP A 1 156 ? 34.547 54.424 32.619 1.00 59.38 257 TRP A C 1
ATOM 1008 O O . TRP A 1 156 ? 34.502 55.643 32.780 1.00 67.80 257 TRP A O 1
ATOM 1019 N N . LEU A 1 157 ? 34.790 53.588 33.619 1.00 57.72 258 LEU A N 1
ATOM 1020 C CA . LEU A 1 157 ? 35.002 54.104 34.965 1.00 61.33 258 LEU A CA 1
ATOM 1021 C C . LEU A 1 157 ? 36.167 55.071 34.887 1.00 62.48 258 LEU A C 1
ATOM 1022 O O . LEU A 1 157 ? 36.107 56.179 35.408 1.00 62.80 258 LEU A O 1
ATOM 1035 N N . LYS A 1 159 ? 37.250 56.633 32.270 1.00 60.21 260 LYS A N 1
ATOM 1036 C CA . LYS A 1 159 ? 36.828 57.784 31.497 1.00 58.70 260 LYS A CA 1
ATOM 1037 C C . LYS A 1 159 ? 35.976 58.736 32.342 1.00 61.14 260 LYS A C 1
ATOM 1038 O O . LYS A 1 159 ? 36.105 59.953 32.238 1.00 58.91 260 LYS A O 1
ATOM 1044 N N . LEU A 1 160 ? 35.110 58.186 33.189 1.00 57.99 261 LEU A N 1
ATOM 1045 C CA . LEU A 1 160 ? 34.276 59.030 34.025 1.00 51.83 261 LEU A CA 1
ATOM 1046 C C . LEU A 1 160 ? 35.150 59.737 35.055 1.00 55.61 261 LEU A C 1
ATOM 1047 O O . LEU A 1 160 ? 34.896 60.888 35.425 1.00 52.35 261 LEU A O 1
ATOM 1052 N N . LYS A 1 161 ? 36.191 59.052 35.511 1.00 53.41 262 LYS A N 1
ATOM 1053 C CA . LYS A 1 161 ? 37.069 59.644 36.500 1.00 54.63 262 LYS A CA 1
ATOM 1054 C C . LYS A 1 161 ? 37.803 60.849 35.947 1.00 51.17 262 LYS A C 1
ATOM 1055 O O . LYS A 1 161 ? 37.800 61.904 36.582 1.00 54.03 262 LYS A O 1
ATOM 1061 N N . THR A 1 162 ? 38.416 60.714 34.767 1.00 48.36 263 THR A N 1
ATOM 1062 C CA . THR A 1 162 ? 39.156 61.837 34.203 1.00 47.50 263 THR A CA 1
ATOM 1063 C C . THR A 1 162 ? 38.219 62.979 33.824 1.00 46.81 263 THR A C 1
ATOM 1064 O O . THR A 1 162 ? 38.565 64.145 33.973 1.00 48.71 263 THR A O 1
ATOM 1076 N N . LEU A 1 164 ? 35.578 63.834 35.444 1.00 49.72 265 LEU A N 1
ATOM 1077 C CA . LEU A 1 164 ? 35.286 64.502 36.717 1.00 49.34 265 LEU A CA 1
ATOM 1078 C C . LEU A 1 164 ? 36.482 65.231 37.331 1.00 51.90 265 LEU A C 1
ATOM 1079 O O . LEU A 1 164 ? 36.320 66.269 37.977 1.00 53.52 265 LEU A O 1
ATOM 1084 N N . LEU A 1 165 ? 37.676 64.693 37.129 1.00 48.98 266 LEU A N 1
ATOM 1085 C CA . LEU A 1 165 ? 38.877 65.311 37.669 1.00 50.23 266 LEU A CA 1
ATOM 1086 C C . LEU A 1 165 ? 39.168 66.594 36.901 1.00 50.02 266 LEU A C 1
ATOM 1087 O O . LEU A 1 165 ? 39.598 67.596 37.475 1.00 54.66 266 LEU A O 1
ATOM 1092 N N . ALA A 1 166 ? 38.892 66.576 35.604 1.00 46.69 267 ALA A N 1
ATOM 1093 C CA . ALA A 1 166 ? 39.111 67.745 34.786 1.00 38.59 267 ALA A CA 1
ATOM 1094 C C . ALA A 1 166 ? 38.071 68.816 35.132 1.00 44.87 267 ALA A C 1
ATOM 1095 O O . ALA A 1 166 ? 38.363 70.013 35.088 1.00 52.03 267 ALA A O 1
ATOM 1097 N N . LYS A 1 167 ? 36.861 68.391 35.481 1.00 44.67 268 LYS A N 1
ATOM 1098 C CA . LYS A 1 167 ? 35.804 69.326 35.851 1.00 45.13 268 LYS A CA 1
ATOM 1099 C C . LYS A 1 167 ? 36.201 69.940 37.199 1.00 47.50 268 LYS A C 1
ATOM 1100 O O . LYS A 1 167 ? 36.097 71.149 37.413 1.00 48.32 268 LYS A O 1
ATOM 1106 N N . PHE A 1 168 ? 36.656 69.078 38.102 1.00 48.48 269 PHE A N 1
ATOM 1107 C CA . PHE A 1 168 ? 37.123 69.490 39.419 1.00 49.50 269 PHE A CA 1
ATOM 1108 C C . PHE A 1 168 ? 38.182 70.585 39.254 1.00 47.72 269 PHE A C 1
ATOM 1109 O O . PHE A 1 168 ? 38.029 71.711 39.737 1.00 41.80 269 PHE A O 1
ATOM 1117 N N . SER A 1 169 ? 39.261 70.236 38.567 1.00 44.62 270 SER A N 1
ATOM 1118 C CA . SER A 1 169 ? 40.347 71.169 38.338 1.00 48.92 270 SER A CA 1
ATOM 1119 C C . SER A 1 169 ? 39.862 72.495 37.797 1.00 51.72 270 SER A C 1
ATOM 1120 O O . SER A 1 169 ? 40.416 73.540 38.140 1.00 56.59 270 SER A O 1
ATOM 1123 N N . PHE A 1 170 ? 38.831 72.462 36.956 1.00 48.73 271 PHE A N 1
ATOM 1124 C CA . PHE A 1 170 ? 38.304 73.697 36.395 1.00 46.62 271 PHE A CA 1
ATOM 1125 C C . PHE A 1 170 ? 37.398 74.432 37.377 1.00 53.29 271 PHE A C 1
ATOM 1126 O O . PHE A 1 170 ? 37.615 75.617 37.649 1.00 51.07 271 PHE A O 1
ATOM 1134 N N . TYR A 1 171 ? 36.382 73.747 37.906 1.00 51.50 272 TYR A N 1
ATOM 1135 C CA . TYR A 1 171 ? 35.462 74.393 38.850 1.00 55.84 272 TYR A CA 1
ATOM 1136 C C . TYR A 1 171 ? 36.109 74.972 40.121 1.00 55.93 272 TYR A C 1
ATOM 1137 O O . TYR A 1 171 ? 35.584 75.921 40.703 1.00 57.27 272 TYR A O 1
ATOM 1146 N N . PHE A 1 172 ? 37.236 74.412 40.549 1.00 49.32 273 PHE A N 1
ATOM 1147 C CA . PHE A 1 172 ? 37.902 74.904 41.748 1.00 51.99 273 PHE A CA 1
ATOM 1148 C C . PHE A 1 172 ? 39.296 75.493 41.495 1.00 57.16 273 PHE A C 1
ATOM 1149 O O . PHE A 1 172 ? 40.059 75.712 42.432 1.00 56.51 273 PHE A O 1
ATOM 1157 N N . HIS A 1 173 ? 39.610 75.784 40.232 1.00 59.54 274 HIS A N 1
ATOM 1158 C CA . HIS A 1 173 ? 40.912 76.336 39.870 1.00 57.68 274 HIS A CA 1
ATOM 1159 C C . HIS A 1 173 ? 41.464 77.393 40.826 1.00 58.86 274 HIS A C 1
ATOM 1160 O O . HIS A 1 173 ? 42.633 77.337 41.198 1.00 61.15 274 HIS A O 1
ATOM 1167 N N . GLU A 1 174 ? 40.637 78.352 41.224 1.00 60.61 275 GLU A N 1
ATOM 1168 C CA . GLU A 1 174 ? 41.110 79.410 42.112 1.00 66.63 275 GLU A CA 1
ATOM 1169 C C . GLU A 1 174 ? 41.621 78.877 43.456 1.00 69.78 275 GLU A C 1
ATOM 1170 O O . GLU A 1 174 ? 42.736 79.201 43.870 1.00 71.26 275 GLU A O 1
ATOM 1176 N N . ALA A 1 175 ? 40.827 78.048 44.124 1.00 69.76 276 ALA A N 1
ATOM 1177 C CA . ALA A 1 175 ? 41.238 77.483 45.407 1.00 65.49 276 ALA A CA 1
ATOM 1178 C C . ALA A 1 175 ? 42.456 76.590 45.220 1.00 69.20 276 ALA A C 1
ATOM 1179 O O . ALA A 1 175 ? 43.426 76.667 45.968 1.00 73.04 276 ALA A O 1
ATOM 1181 N N . LEU A 1 176 ? 42.406 75.730 44.216 1.00 72.05 277 LEU A N 1
ATOM 1182 C CA . LEU A 1 176 ? 43.517 74.833 43.969 1.00 74.09 277 LEU A CA 1
ATOM 1183 C C . LEU A 1 176 ? 44.801 75.629 43.787 1.00 75.59 277 LEU A C 1
ATOM 1184 O O . LEU A 1 176 ? 45.843 75.237 44.297 1.00 75.54 277 LEU A O 1
ATOM 1189 N N . SER A 1 177 ? 44.723 76.752 43.076 1.00 76.88 278 SER A N 1
ATOM 1190 C CA . SER A 1 177 ? 45.904 77.579 42.826 1.00 82.47 278 SER A CA 1
ATOM 1191 C C . SER A 1 177 ? 46.338 78.401 44.042 1.00 85.91 278 SER A C 1
ATOM 1192 O O . SER A 1 177 ? 47.527 78.606 44.265 1.00 86.28 278 SER A O 1
ATOM 1195 N N . ARG A 1 178 ? 45.376 78.873 44.825 1.00 88.66 279 ARG A N 1
ATOM 1196 C CA . ARG A 1 178 ? 45.697 79.667 46.000 1.00 92.27 279 ARG A CA 1
ATOM 1197 C C . ARG A 1 178 ? 46.196 78.794 47.150 1.00 92.50 279 ARG A C 1
ATOM 1198 O O . ARG A 1 178 ? 46.908 79.266 48.030 1.00 95.34 279 ARG A O 1
ATOM 1206 N N . GLN A 1 179 ? 45.833 77.517 47.131 1.00 90.70 280 GLN A N 1
ATOM 1207 C CA . GLN A 1 179 ? 46.228 76.601 48.192 1.00 88.00 280 GLN A CA 1
ATOM 1208 C C . GLN A 1 179 ? 47.267 75.558 47.801 1.00 89.00 280 GLN A C 1
ATOM 1209 O O . GLN A 1 179 ? 47.410 74.538 48.481 1.00 88.93 280 GLN A O 1
ATOM 1215 N N . THR A 1 180 ? 47.995 75.793 46.717 1.00 87.25 281 THR A N 1
ATOM 1216 C CA . THR A 1 180 ? 49.009 74.829 46.315 1.00 89.08 281 THR A CA 1
ATOM 1217 C C . THR A 1 180 ? 50.291 75.455 45.813 1.00 91.08 281 THR A C 1
ATOM 1218 O O . THR A 1 180 ? 50.471 76.674 45.837 1.00 93.15 281 THR A O 1
ATOM 1222 N N . THR A 1 181 ? 51.176 74.587 45.346 1.00 92.96 282 THR A N 1
ATOM 1223 C CA . THR A 1 181 ? 52.470 74.978 44.825 1.00 96.36 282 THR A CA 1
ATOM 1224 C C . THR A 1 181 ? 52.481 74.772 43.325 1.00 95.66 282 THR A C 1
ATOM 1225 O O . THR A 1 181 ? 51.950 73.777 42.835 1.00 98.55 282 THR A O 1
ATOM 1229 N N . ALA A 1 182 ? 53.085 75.709 42.602 1.00 93.97 283 ALA A N 1
ATOM 1230 C CA . ALA A 1 182 ? 53.169 75.615 41.151 1.00 89.86 283 ALA A CA 1
ATOM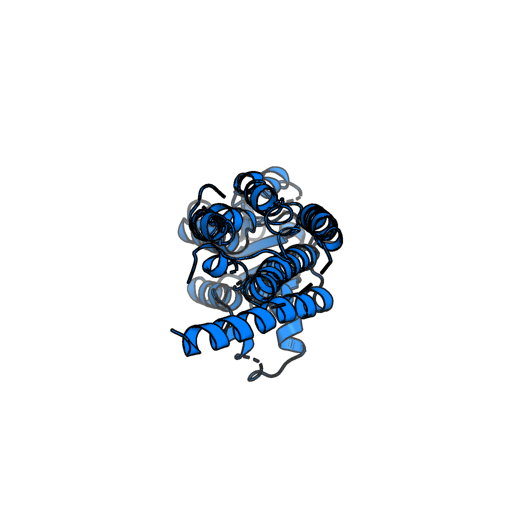 1231 C C . ALA A 1 182 ? 53.448 74.168 40.774 1.00 86.51 283 ALA A C 1
ATOM 1232 O O . ALA A 1 182 ? 52.820 73.620 39.873 1.00 85.79 283 ALA A O 1
ATOM 1234 N N . SER A 1 183 ? 54.387 73.553 41.485 1.00 85.26 284 SER A N 1
ATOM 1235 C CA . SER A 1 183 ? 54.752 72.163 41.248 1.00 83.95 284 SER A CA 1
ATOM 1236 C C . SER A 1 183 ? 53.531 71.256 41.387 1.00 81.76 284 SER A C 1
ATOM 1237 O O . SER A 1 183 ? 53.181 70.519 40.460 1.00 79.45 284 SER A O 1
ATOM 1240 N N . GLU A 1 184 ? 52.886 71.327 42.550 1.00 81.01 285 GLU A N 1
ATOM 1241 C CA . GLU A 1 184 ? 51.699 70.521 42.846 1.00 80.64 285 GLU A CA 1
ATOM 1242 C C . GLU A 1 184 ? 50.544 70.807 41.887 1.00 79.06 285 GLU A C 1
ATOM 1243 O O . GLU A 1 184 ? 49.812 69.894 41.506 1.00 75.86 285 GLU A O 1
ATOM 1257 N N . LYS A 1 186 ? 50.790 72.095 38.705 1.00 80.42 287 LYS A N 1
ATOM 1258 C CA . LYS A 1 186 ? 51.160 71.573 37.392 1.00 82.60 287 LYS A CA 1
ATOM 1259 C C . LYS A 1 186 ? 51.098 70.044 37.404 1.00 78.75 287 LYS A C 1
ATOM 1260 O O . LYS A 1 186 ? 50.995 69.409 36.362 1.00 76.65 287 LYS A O 1
ATOM 1266 N N . ALA A 1 187 ? 51.165 69.457 38.592 1.00 76.90 288 ALA A N 1
ATOM 1267 C CA . ALA A 1 187 ? 51.098 68.013 38.711 1.00 77.48 288 ALA A CA 1
ATOM 1268 C C . ALA A 1 187 ? 49.648 67.628 38.471 1.00 79.32 288 ALA A C 1
ATOM 1269 O O . ALA A 1 187 ? 49.352 66.682 37.727 1.00 78.81 288 ALA A O 1
ATOM 1271 N N . LEU A 1 188 ? 48.749 68.376 39.111 1.00 75.24 289 LEU A N 1
ATOM 1272 C CA . LEU A 1 188 ? 47.315 68.147 38.979 1.00 73.33 289 LEU A CA 1
ATOM 1273 C C . LEU A 1 188 ? 46.895 68.490 37.563 1.00 73.76 289 LEU A C 1
ATOM 1274 O O . LEU A 1 188 ? 46.208 67.709 36.911 1.00 71.54 289 LEU A O 1
ATOM 1279 N N . THR A 1 189 ? 47.303 69.669 37.099 1.00 70.71 290 THR A N 1
ATOM 1280 C CA . THR A 1 189 ? 46.968 70.098 35.751 1.00 74.24 290 THR A CA 1
ATOM 1281 C C . THR A 1 189 ? 47.357 68.986 34.793 1.00 76.45 290 THR A C 1
ATOM 1282 O O . THR A 1 189 ? 46.596 68.632 33.896 1.00 75.60 290 THR A O 1
ATOM 1286 N N . ALA A 1 190 ? 48.542 68.426 35.018 1.00 80.94 291 ALA A N 1
ATOM 1287 C CA . ALA A 1 190 ? 49.079 67.341 34.202 1.00 80.54 291 ALA A CA 1
ATOM 1288 C C . ALA A 1 190 ? 48.048 66.247 33.966 1.00 79.24 291 ALA A C 1
ATOM 1289 O O . ALA A 1 190 ? 47.868 65.793 32.843 1.00 80.29 291 ALA A O 1
ATOM 1291 N N . LYS A 1 191 ? 47.376 65.828 35.032 1.00 83.58 292 LYS A N 1
ATOM 1292 C CA . LYS A 1 191 ? 46.361 64.780 34.950 1.00 84.28 292 LYS A CA 1
ATOM 1293 C C . LYS A 1 191 ? 45.021 65.291 34.400 1.00 84.97 292 LYS A C 1
ATOM 1294 O O . LYS A 1 191 ? 44.149 64.498 34.029 1.00 82.37 292 LYS A O 1
ATOM 1300 N N . ALA A 1 192 ? 44.864 66.612 34.346 1.00 82.37 293 ALA A N 1
ATOM 1301 C CA . ALA A 1 192 ? 43.629 67.216 33.853 1.00 83.56 293 ALA A CA 1
ATOM 1302 C C . ALA A 1 192 ? 43.509 67.150 32.337 1.00 81.38 293 ALA A C 1
ATOM 1303 O O . ALA A 1 192 ? 44.239 67.840 31.627 1.00 84.64 293 ALA A O 1
ATOM 1305 N N . ASN A 1 193 ? 42.594 66.313 31.850 1.00 74.67 294 ASN A N 1
ATOM 1306 C CA . ASN A 1 193 ? 42.353 66.179 30.418 1.00 68.18 294 ASN A CA 1
ATOM 1307 C C . ASN A 1 193 ? 40.863 66.163 30.109 1.00 60.43 294 ASN A C 1
ATOM 1308 O O . ASN A 1 193 ? 40.165 65.198 30.417 1.00 63.89 294 ASN A O 1
ATOM 1313 N N . PRO A 1 194 ? 40.357 67.224 29.466 1.00 52.60 295 PRO A N 1
ATOM 1314 C CA . PRO A 1 194 ? 41.093 68.412 29.019 1.00 50.44 295 PRO A CA 1
ATOM 1315 C C . PRO A 1 194 ? 41.398 69.459 30.086 1.00 53.93 295 PRO A C 1
ATOM 1316 O O . PRO A 1 194 ? 40.674 69.605 31.073 1.00 58.40 295 PRO A O 1
ATOM 1320 N N . ASP A 1 195 ? 42.470 70.204 29.849 1.00 56.82 296 ASP A N 1
ATOM 1321 C CA . ASP A 1 195 ? 42.897 71.288 30.714 1.00 49.98 296 ASP A CA 1
ATOM 1322 C C . ASP A 1 195 ? 42.021 72.475 30.310 1.00 50.45 296 ASP A C 1
ATOM 1323 O O . ASP A 1 195 ? 42.408 73.295 29.478 1.00 60.33 296 ASP A O 1
ATOM 1328 N N . LEU A 1 196 ? 40.833 72.552 30.895 1.00 48.40 297 LEU A N 1
ATOM 1329 C CA . LEU A 1 196 ? 39.879 73.608 30.592 1.00 49.23 297 LEU A CA 1
ATOM 1330 C C . LEU A 1 196 ? 40.361 75.012 30.917 1.00 54.39 297 LEU A C 1
ATOM 1331 O O . LEU A 1 196 ? 40.078 75.956 30.161 1.00 55.56 297 LEU A O 1
ATOM 1336 N N . PHE A 1 197 ? 41.090 75.166 32.021 1.00 52.13 298 PHE A N 1
ATOM 1337 C CA . PHE A 1 197 ? 41.586 76.491 32.370 1.00 52.85 298 PHE A CA 1
ATOM 1338 C C . PHE A 1 197 ? 42.540 76.981 31.268 1.00 49.49 298 PHE A C 1
ATOM 1339 O O . PHE A 1 197 ? 42.464 78.125 30.824 1.00 48.75 298 PHE A O 1
ATOM 1347 N N . GLY A 1 198 ? 43.426 76.098 30.830 1.00 52.78 299 GLY A N 1
ATOM 1348 C CA . GLY A 1 198 ? 44.375 76.443 29.785 1.00 57.91 299 GLY A CA 1
ATOM 1349 C C . GLY A 1 198 ? 43.694 76.841 28.487 1.00 63.11 299 GLY A C 1
ATOM 1350 O O . GLY A 1 198 ? 44.088 77.832 27.864 1.00 65.24 299 GLY A O 1
ATOM 1351 N N . LYS A 1 199 ? 42.683 76.080 28.072 1.00 61.34 300 LYS A N 1
ATOM 1352 C CA . LYS A 1 199 ? 41.957 76.395 26.843 1.00 62.88 300 LYS A CA 1
ATOM 1353 C C . LYS A 1 199 ? 41.435 77.827 26.873 1.00 61.49 300 LYS A C 1
ATOM 1354 O O . LYS A 1 199 ? 41.646 78.595 25.932 1.00 65.38 300 LYS A O 1
ATOM 1360 N N . ILE A 1 200 ? 40.738 78.163 27.955 1.00 61.05 301 ILE A N 1
ATOM 1361 C CA . ILE A 1 200 ? 40.149 79.484 28.142 1.00 57.26 301 ILE A CA 1
ATOM 1362 C C . ILE A 1 200 ? 41.229 80.545 28.059 1.00 57.59 301 ILE A C 1
ATOM 1363 O O . ILE A 1 200 ? 41.010 81.639 27.530 1.00 51.16 301 ILE A O 1
ATOM 1368 N N . SER A 1 201 ? 42.395 80.194 28.591 1.00 57.83 302 SER A N 1
ATOM 1369 C CA . SER A 1 201 ? 43.564 81.062 28.617 1.00 58.35 302 SER A CA 1
ATOM 1370 C C . SER A 1 201 ? 44.065 81.341 27.195 1.00 60.28 302 SER A C 1
ATOM 1371 O O . SER A 1 201 ? 44.387 82.479 26.849 1.00 62.11 302 SER A O 1
ATOM 1374 N N . SER A 1 202 ? 44.138 80.299 26.375 1.00 58.65 303 SER A N 1
ATOM 1375 C CA . SER A 1 202 ? 44.590 80.467 25.003 1.00 66.16 303 SER A CA 1
ATOM 1376 C C . SER A 1 202 ? 43.555 81.284 24.246 1.00 68.82 303 SER A C 1
ATOM 1377 O O . SER A 1 202 ? 43.895 82.166 23.464 1.00 70.55 303 SER A O 1
ATOM 1380 N N . PHE A 1 203 ? 42.288 80.988 24.501 1.00 64.09 304 PHE A N 1
ATOM 1381 C CA . PHE A 1 203 ? 41.194 81.679 23.848 1.00 59.74 304 PHE A CA 1
ATOM 1382 C C . PHE A 1 203 ? 41.246 83.185 24.108 1.00 64.63 304 PHE A C 1
ATOM 1383 O O . PHE A 1 203 ? 41.101 83.981 23.180 1.00 65.45 304 PHE A O 1
ATOM 1391 N N . ILE A 1 204 ? 41.452 83.576 25.365 1.00 65.16 305 ILE A N 1
ATOM 1392 C CA . ILE A 1 204 ? 41.501 84.994 25.723 1.00 64.47 305 ILE A CA 1
ATOM 1393 C C . ILE A 1 204 ? 42.642 85.724 25.024 1.00 65.93 305 ILE A C 1
ATOM 1394 O O . ILE A 1 204 ? 42.491 86.864 24.610 1.00 66.41 305 ILE A O 1
ATOM 1399 N N . ARG A 1 205 ? 43.783 85.053 24.914 1.00 67.96 306 ARG A N 1
ATOM 1400 C CA . ARG A 1 205 ? 44.969 85.596 24.267 1.00 68.46 306 ARG A CA 1
ATOM 1401 C C . ARG A 1 205 ? 44.705 85.681 22.758 1.00 72.72 306 ARG A C 1
ATOM 1402 O O . ARG A 1 205 ? 44.958 86.708 22.123 1.00 74.74 306 ARG A O 1
ATOM 1410 N N . LYS A 1 206 ? 44.167 84.595 22.210 1.00 66.52 307 LYS A N 1
ATOM 1411 C CA . LYS A 1 206 ? 43.841 84.477 20.795 1.00 64.61 307 LYS A CA 1
ATOM 1412 C C . LYS A 1 206 ? 42.935 85.571 20.246 1.00 68.69 307 LYS A C 1
ATOM 1413 O O . LYS A 1 206 ? 43.238 86.179 19.207 1.00 66.18 307 LYS A O 1
ATOM 1419 N N . TYR A 1 207 ? 41.826 85.820 20.941 1.00 67.04 308 TYR A N 1
ATOM 1420 C CA . TYR A 1 207 ? 40.845 86.802 20.492 1.00 62.97 308 TYR A CA 1
ATOM 1421 C C . TYR A 1 207 ? 40.714 88.063 21.323 1.00 61.44 308 TYR A C 1
ATOM 1422 O O . TYR A 1 207 ? 39.843 88.887 21.054 1.00 63.55 308 TYR A O 1
ATOM 1431 N N . ASP A 1 208 ? 41.570 88.223 22.325 1.00 64.99 309 ASP A N 1
ATOM 1432 C CA . ASP A 1 208 ? 41.531 89.409 23.191 1.00 60.67 309 ASP A CA 1
ATOM 1433 C C . ASP A 1 208 ? 40.166 89.703 23.834 1.00 60.44 309 ASP A C 1
ATOM 1434 O O . ASP A 1 208 ? 39.660 90.836 23.772 1.00 54.19 309 ASP A O 1
ATOM 1439 N N . ALA A 1 209 ? 39.562 88.691 24.454 1.00 55.07 310 ALA A N 1
ATOM 1440 C CA . ALA A 1 209 ? 38.289 88.911 25.143 1.00 53.06 310 ALA A CA 1
ATOM 1441 C C . ALA A 1 209 ? 38.601 89.699 26.430 1.00 50.46 310 ALA A C 1
ATOM 1442 O O . ALA A 1 209 ? 39.704 89.630 26.958 1.00 46.71 310 ALA A O 1
ATOM 1444 N N . ALA A 1 210 ? 37.638 90.464 26.918 1.00 52.53 311 ALA A N 1
ATOM 1445 C CA . ALA A 1 210 ? 37.856 91.244 28.115 1.00 56.43 311 ALA A CA 1
ATOM 1446 C C . ALA A 1 210 ? 37.808 90.346 29.342 1.00 60.55 311 ALA A C 1
ATOM 1447 O O . ALA A 1 210 ? 38.491 90.608 30.334 1.00 60.58 311 ALA A O 1
ATOM 1449 N N . ASN A 1 211 ? 37.030 89.269 29.258 1.00 58.98 312 ASN A N 1
ATOM 1450 C CA . ASN A 1 211 ? 36.881 88.376 30.393 1.00 52.83 312 ASN A CA 1
ATOM 1451 C C . ASN A 1 211 ? 36.104 87.109 30.067 1.00 55.65 312 ASN A C 1
ATOM 1452 O O . ASN A 1 211 ? 35.304 87.086 29.124 1.00 55.83 312 ASN A O 1
ATOM 1457 N N . VAL A 1 212 ? 36.372 86.053 30.839 1.00 50.49 313 VAL A N 1
ATOM 1458 C CA . VAL A 1 212 ? 35.666 84.780 30.714 1.00 47.12 313 VAL A CA 1
ATOM 1459 C C . VAL A 1 212 ? 35.478 84.311 32.141 1.00 50.27 313 VAL A C 1
ATOM 1460 O O . VAL A 1 212 ? 36.442 84.122 32.883 1.00 57.24 313 VAL A O 1
ATOM 1464 N N . SER A 1 213 ? 34.234 84.123 32.543 1.00 53.85 314 SER A N 1
ATOM 1465 C CA . SER A 1 213 ? 33.993 83.703 33.907 1.00 51.16 314 SER A CA 1
ATOM 1466 C C . SER A 1 213 ? 33.091 82.504 34.037 1.00 54.92 314 SER A C 1
ATOM 1467 O O . SER A 1 213 ? 32.289 82.189 33.152 1.00 49.63 314 SER A O 1
ATOM 1470 N N . LEU A 1 214 ? 33.238 81.837 35.171 1.00 49.38 315 LEU A N 1
ATOM 1471 C CA . LEU A 1 214 ? 32.415 80.700 35.496 1.00 47.44 315 LEU A CA 1
ATOM 1472 C C . LEU A 1 214 ? 31.562 81.198 36.670 1.00 51.40 315 LEU A C 1
ATOM 1473 O O . LEU A 1 214 ? 32.085 81.575 37.721 1.00 51.68 315 LEU A O 1
ATOM 1478 N N . ILE A 1 215 ? 30.248 81.230 36.469 1.00 52.55 316 ILE A N 1
ATOM 1479 C CA . ILE A 1 215 ? 29.320 81.710 37.480 1.00 52.47 316 ILE A CA 1
ATOM 1480 C C . ILE A 1 215 ? 28.516 80.584 38.135 1.00 57.47 316 ILE A C 1
ATOM 1481 O O . ILE A 1 215 ? 27.931 79.744 37.447 1.00 58.29 316 ILE A O 1
ATOM 1486 N N . PHE A 1 216 ? 28.492 80.577 39.468 1.00 57.39 317 PHE A N 1
ATOM 1487 C CA . PHE A 1 216 ? 27.767 79.562 40.226 1.00 61.33 317 PHE A CA 1
ATOM 1488 C C . PHE A 1 216 ? 26.514 80.175 40.829 1.00 67.51 317 PHE A C 1
ATOM 1489 O O . PHE A 1 216 ? 26.572 81.213 41.475 1.00 73.18 317 PHE A O 1
ATOM 1497 N N . ASP A 1 217 ? 25.383 79.528 40.602 1.00 68.92 318 ASP A N 1
ATOM 1498 C CA . ASP A 1 217 ? 24.113 79.990 41.117 1.00 74.99 318 ASP A CA 1
ATOM 1499 C C . ASP A 1 217 ? 23.788 79.261 42.417 1.00 82.28 318 ASP A C 1
ATOM 1500 O O . ASP A 1 217 ? 23.237 78.136 42.336 1.00 88.14 318 ASP A O 1
ATOM 1505 N N . GLN A 1 244 ? 24.128 86.048 45.273 1.00 96.89 345 GLN A N 1
ATOM 1506 C CA . GLN A 1 244 ? 24.094 84.905 44.315 1.00 102.30 345 GLN A CA 1
ATOM 1507 C C . GLN A 1 244 ? 24.685 85.338 42.991 1.00 99.80 345 GLN A C 1
ATOM 1508 O O . GLN A 1 244 ? 24.723 86.526 42.679 1.00 104.64 345 GLN A O 1
ATOM 1514 N N . TYR A 1 245 ? 25.129 84.366 42.208 1.00 93.64 346 TYR A N 1
ATOM 1515 C CA . TYR A 1 245 ? 25.728 84.644 40.910 1.00 88.70 346 TYR A CA 1
ATOM 1516 C C . TYR A 1 245 ? 27.161 85.178 40.973 1.00 82.95 346 TYR A C 1
ATOM 1517 O O . TYR A 1 245 ? 27.561 85.991 40.137 1.00 79.84 346 TYR A O 1
ATOM 1526 N N . PRO A 1 246 ? 27.956 84.726 41.961 1.00 78.63 347 PRO A N 1
ATOM 1527 C CA . PRO A 1 246 ? 29.342 85.208 42.052 1.00 77.11 347 PRO A CA 1
ATOM 1528 C C . PRO A 1 246 ? 30.191 84.543 40.975 1.00 70.73 347 PRO A C 1
ATOM 1529 O O . PRO A 1 246 ? 29.718 83.653 40.266 1.00 71.98 347 PRO A O 1
ATOM 1533 N N . ALA A 1 247 ? 31.441 84.970 40.849 1.00 63.09 348 ALA A N 1
ATOM 1534 C CA . ALA A 1 247 ? 32.337 84.359 39.877 1.00 58.82 348 ALA A CA 1
ATOM 1535 C C . ALA A 1 247 ? 33.384 83.528 40.614 1.00 54.37 348 ALA A C 1
ATOM 1536 O O . ALA A 1 247 ? 34.236 84.065 41.305 1.00 60.06 348 ALA A O 1
ATOM 1538 N N . VAL A 1 248 ? 33.296 82.214 40.459 1.00 55.75 349 VAL A N 1
ATOM 1539 C CA . VAL A 1 248 ? 34.214 81.281 41.101 1.00 55.59 349 VAL A CA 1
ATOM 1540 C C . VAL A 1 248 ? 35.515 81.120 40.310 1.00 56.83 349 VAL A C 1
ATOM 1541 O O . VAL A 1 248 ? 36.513 80.626 40.845 1.00 49.65 349 VAL A O 1
ATOM 1545 N N . VAL A 1 249 ? 35.479 81.496 39.028 1.00 53.10 350 VAL A N 1
ATOM 1546 C CA . VAL A 1 249 ? 36.657 81.479 38.155 1.00 49.17 350 VAL A CA 1
ATOM 1547 C C . VAL A 1 249 ? 36.550 82.734 37.303 1.00 51.30 350 VAL A C 1
ATOM 1548 O O . VAL A 1 249 ? 35.453 83.119 36.870 1.00 53.37 350 VAL A O 1
ATOM 1552 N N . SER A 1 250 ? 37.684 83.389 37.078 1.00 48.57 351 SER A N 1
ATOM 1553 C CA . SER A 1 250 ? 37.689 84.627 36.320 1.00 48.00 351 SER A CA 1
ATOM 1554 C C . SER A 1 250 ? 39.027 84.846 35.651 1.00 53.02 351 SER A C 1
ATOM 1555 O O . SER A 1 250 ? 40.078 84.739 36.290 1.00 48.79 351 SER A O 1
ATOM 1558 N N . LEU A 1 251 ? 38.981 85.131 34.350 1.00 54.30 352 LEU A N 1
ATOM 1559 C CA . LEU A 1 251 ? 40.200 85.370 33.574 1.00 59.52 352 LEU A CA 1
ATOM 1560 C C . LEU A 1 251 ? 40.052 86.589 32.672 1.00 57.62 352 LEU A C 1
ATOM 1561 O O . LEU A 1 251 ? 38.970 86.862 32.181 1.00 60.55 352 LEU A O 1
ATOM 1566 N N . PRO A 1 252 ? 41.132 87.361 32.485 1.00 67.25 353 PRO A N 1
ATOM 1567 C CA . PRO A 1 252 ? 42.449 87.117 33.094 1.00 72.14 353 PRO A CA 1
ATOM 1568 C C . PRO A 1 252 ? 42.459 87.649 34.522 1.00 70.62 353 PRO A C 1
ATOM 1569 O O . PRO A 1 252 ? 42.870 86.966 35.448 1.00 80.96 353 PRO A O 1
ATOM 1573 N N . SER A 1 253 ? 42.000 88.881 34.689 1.00 76.95 354 SER A N 1
ATOM 1574 C CA . SER A 1 253 ? 41.963 89.498 36.003 1.00 86.02 354 SER A CA 1
ATOM 1575 C C . SER A 1 253 ? 40.747 89.024 36.795 1.00 87.84 354 SER A C 1
ATOM 1576 O O . SER A 1 253 ? 40.136 88.008 36.457 1.00 89.02 354 SER A O 1
ATOM 1579 N N . ASP A 1 254 ? 40.406 89.767 37.844 1.00 85.43 355 ASP A N 1
ATOM 1580 C CA . ASP A 1 254 ? 39.275 89.433 38.698 1.00 84.93 355 ASP A CA 1
ATOM 1581 C C . ASP A 1 254 ? 37.951 89.873 38.092 1.00 80.84 355 ASP A C 1
ATOM 1582 O O . ASP A 1 254 ? 37.907 90.670 37.155 1.00 78.68 355 ASP A O 1
ATOM 1587 N N . ARG A 1 255 ? 36.874 89.335 38.651 1.00 75.36 356 ARG A N 1
ATOM 1588 C CA . ARG A 1 255 ? 35.519 89.623 38.214 1.00 71.39 356 ARG A CA 1
ATOM 1589 C C . ARG A 1 255 ? 35.336 91.041 37.690 1.00 68.71 356 ARG A C 1
ATOM 1590 O O . ARG A 1 255 ? 35.584 92.003 38.400 1.00 76.49 356 ARG A O 1
ATOM 1598 N N . PRO A 1 256 ? 34.907 91.185 36.424 1.00 68.35 357 PRO A N 1
ATOM 1599 C CA . PRO A 1 256 ? 34.695 92.517 35.834 1.00 63.44 357 PRO A CA 1
ATOM 1600 C C . PRO A 1 256 ? 33.475 93.245 36.421 1.00 62.13 357 PRO A C 1
ATOM 1601 O O . PRO A 1 256 ? 32.351 93.117 35.920 1.00 61.93 357 PRO A O 1
ATOM 1605 N N . VAL A 1 257 ? 33.711 94.022 37.478 1.00 62.55 358 VAL A N 1
ATOM 1606 C CA . VAL A 1 257 ? 32.651 94.761 38.170 1.00 57.07 358 VAL A CA 1
ATOM 1607 C C . VAL A 1 257 ? 31.638 95.527 37.322 1.00 56.90 358 VAL A C 1
ATOM 1608 O O . VAL A 1 257 ? 30.433 95.338 37.491 1.00 60.00 358 VAL A O 1
ATOM 1620 N N . HIS A 1 259 ? 30.840 95.210 34.277 1.00 48.07 360 HIS A N 1
ATOM 1621 C CA . HIS A 1 259 ? 30.088 94.332 33.382 1.00 51.49 360 HIS A CA 1
ATOM 1622 C C . HIS A 1 259 ? 29.051 93.419 34.048 1.00 55.86 360 HIS A C 1
ATOM 1623 O O . HIS A 1 259 ? 28.166 92.909 33.355 1.00 57.75 360 HIS A O 1
ATOM 1630 N N . TRP A 1 260 ? 29.120 93.211 35.364 0.50 52.06 361 TRP A N 1
ATOM 1631 C CA . TRP A 1 260 ? 28.160 92.292 35.991 0.50 52.75 361 TRP A CA 1
ATOM 1632 C C . TRP A 1 260 ? 26.693 92.647 35.812 0.50 52.65 361 TRP A C 1
ATOM 1633 O O . TRP A 1 260 ? 25.863 91.769 35.596 0.50 50.14 361 TRP A O 1
ATOM 1644 N N . PRO A 1 261 ? 26.342 93.933 35.931 1.00 59.99 362 PRO A N 1
ATOM 1645 C CA . PRO A 1 261 ? 24.929 94.285 35.746 1.00 60.62 362 PRO A CA 1
ATOM 1646 C C . PRO A 1 261 ? 24.399 93.724 34.422 1.00 63.25 362 PRO A C 1
ATOM 1647 O O . PRO A 1 261 ? 23.313 93.144 34.385 1.00 65.94 362 PRO A O 1
ATOM 1651 N N . ASN A 1 262 ? 25.160 93.889 33.339 1.00 63.41 363 ASN A N 1
ATOM 1652 C CA . ASN A 1 262 ? 24.738 93.352 32.042 1.00 66.29 363 ASN A CA 1
ATOM 1653 C C . ASN A 1 262 ? 24.649 91.827 32.087 1.00 68.32 363 ASN A C 1
ATOM 1654 O O . ASN A 1 262 ? 23.672 91.234 31.628 1.00 66.61 363 ASN A O 1
ATOM 1659 N N . VAL A 1 263 ? 25.675 91.197 32.646 1.00 68.45 364 VAL A N 1
ATOM 1660 C CA . VAL A 1 263 ? 25.701 89.754 32.758 1.00 70.57 364 VAL A CA 1
ATOM 1661 C C . VAL A 1 263 ? 24.498 89.221 33.529 1.00 74.15 364 VAL A C 1
ATOM 1662 O O . VAL A 1 263 ? 23.842 88.277 33.077 1.00 74.56 364 VAL A O 1
ATOM 1666 N N . ILE A 1 264 ? 24.210 89.816 34.688 1.00 71.98 365 ILE A N 1
ATOM 1667 C CA . ILE A 1 264 ? 23.082 89.360 35.499 1.00 71.76 365 ILE A CA 1
ATOM 1668 C C . ILE A 1 264 ? 21.767 89.563 34.764 1.00 69.64 365 ILE A C 1
ATOM 1669 O O . ILE A 1 264 ? 20.938 88.655 34.719 1.00 72.87 365 ILE A O 1
ATOM 1682 N N . ILE A 1 266 ? 21.190 89.703 31.612 1.00 63.07 367 ILE A N 1
ATOM 1683 C CA . ILE A 1 266 ? 21.089 88.717 30.541 1.00 63.95 367 ILE A CA 1
ATOM 1684 C C . ILE A 1 266 ? 20.678 87.332 31.059 1.00 65.80 367 ILE A C 1
ATOM 1685 O O . ILE A 1 266 ? 19.808 86.684 30.479 1.00 72.42 367 ILE A O 1
ATOM 1698 N N . THR A 1 268 ? 18.971 86.638 33.622 1.00 68.92 369 THR A N 1
ATOM 1699 C CA . THR A 1 268 ? 17.590 86.702 34.085 1.00 72.16 369 THR A CA 1
ATOM 1700 C C . THR A 1 268 ? 16.633 86.632 32.900 1.00 73.83 369 THR A C 1
ATOM 1701 O O . THR A 1 268 ? 15.675 85.863 32.914 1.00 75.56 369 THR A O 1
ATOM 1705 N N . ASP A 1 269 ? 16.904 87.426 31.868 1.00 73.85 370 ASP A N 1
ATOM 1706 C CA . ASP A 1 269 ? 16.047 87.449 30.690 1.00 77.27 370 ASP A CA 1
ATOM 1707 C C . ASP A 1 269 ? 16.118 86.204 29.813 1.00 75.53 370 ASP A C 1
ATOM 1708 O O . ASP A 1 269 ? 15.106 85.797 29.239 1.00 78.66 370 ASP A O 1
ATOM 1713 N N . ARG A 1 270 ? 17.295 85.594 29.698 1.00 71.66 371 ARG A N 1
ATOM 1714 C CA . ARG A 1 270 ? 17.424 84.395 28.870 1.00 66.50 371 ARG A CA 1
ATOM 1715 C C . ARG A 1 270 ? 17.457 83.117 29.694 1.00 65.44 371 ARG A C 1
ATOM 1716 O O . ARG A 1 270 ? 17.844 82.068 29.198 1.00 68.32 371 ARG A O 1
ATOM 1724 N N . ALA A 1 271 ? 17.033 83.203 30.949 1.00 67.68 372 ALA A N 1
ATOM 1725 C CA . ALA A 1 271 ? 17.022 82.038 31.828 1.00 71.53 372 ALA A CA 1
ATOM 1726 C C . ALA A 1 271 ? 16.540 80.790 31.101 1.00 71.08 372 ALA A C 1
ATOM 1727 O O . ALA A 1 271 ? 17.158 79.732 31.184 1.00 70.31 372 ALA A O 1
ATOM 1729 N N . SER A 1 272 ? 15.433 80.935 30.384 1.00 75.42 373 SER A N 1
ATOM 1730 C CA . SER A 1 272 ? 14.828 79.838 29.643 1.00 79.00 373 SER A CA 1
ATOM 1731 C C . SER A 1 272 ? 15.777 79.201 28.634 1.00 78.59 373 SER A C 1
ATOM 1732 O O . SER A 1 272 ? 15.963 77.980 28.632 1.00 80.03 373 SER A O 1
ATOM 1735 N N . ASP A 1 273 ? 16.370 80.024 27.775 1.00 77.31 374 ASP A N 1
ATOM 1736 C CA . ASP A 1 273 ? 17.296 79.518 26.768 1.00 77.56 374 ASP A CA 1
ATOM 1737 C C . ASP A 1 273 ? 18.507 78.896 27.449 1.00 75.23 374 ASP A C 1
ATOM 1738 O O . ASP A 1 273 ? 19.036 77.879 27.005 1.00 78.97 374 ASP A O 1
ATOM 1743 N N . LEU A 1 274 ? 18.939 79.518 28.536 1.00 69.68 375 LEU A N 1
ATOM 1744 C CA . LEU A 1 274 ? 20.080 79.034 29.294 1.00 67.89 375 LEU A CA 1
ATOM 1745 C C . LEU A 1 274 ? 19.763 77.722 29.996 1.00 66.16 375 LEU A C 1
ATOM 1746 O O . LEU A 1 274 ? 20.545 76.763 29.924 1.00 59.43 375 LEU A O 1
ATOM 1751 N N . ASN A 1 275 ? 18.615 77.679 30.668 1.00 63.93 376 ASN A N 1
ATOM 1752 C CA . ASN A 1 275 ? 18.228 76.484 31.404 1.00 67.34 376 ASN A CA 1
ATOM 1753 C C . ASN A 1 275 ? 17.972 75.264 30.528 1.00 62.56 376 ASN A C 1
ATOM 1754 O O . ASN A 1 275 ? 17.789 74.150 31.035 1.00 58.76 376 ASN A O 1
ATOM 1759 N N . SER A 1 276 ? 17.977 75.479 29.216 1.00 61.74 377 SER A N 1
ATOM 1760 C CA . SER A 1 276 ? 17.804 74.388 28.265 1.00 65.68 377 SER A CA 1
ATOM 1761 C C . SER A 1 276 ? 19.108 73.591 28.311 1.00 69.33 377 SER A C 1
ATOM 1762 O O . SER A 1 276 ? 19.155 72.423 27.910 1.00 66.63 377 SER A O 1
ATOM 1765 N N . LEU A 1 277 ? 20.162 74.265 28.780 1.00 64.34 378 LEU A N 1
ATOM 1766 C CA . LEU A 1 277 ? 21.507 73.712 28.923 1.00 62.93 378 LEU A CA 1
ATOM 1767 C C . LEU A 1 277 ? 22.171 73.329 27.602 1.00 66.15 378 LEU A C 1
ATOM 1768 O O . LEU A 1 277 ? 23.205 72.656 27.592 1.00 62.13 378 LEU A O 1
ATOM 1773 N N . GLU A 1 278 ? 21.601 73.781 26.487 1.00 71.60 379 GLU A N 1
ATOM 1774 C CA . GLU A 1 278 ? 22.149 73.435 25.177 1.00 76.81 379 GLU A CA 1
ATOM 1775 C C . GLU A 1 278 ? 22.266 74.609 24.219 1.00 78.25 379 GLU A C 1
ATOM 1776 O O . GLU A 1 278 ? 22.600 74.422 23.045 1.00 82.13 379 GLU A O 1
ATOM 1782 N N . LYS A 1 279 ? 21.990 75.814 24.699 1.00 75.15 380 LYS A N 1
ATOM 1783 C CA . LYS A 1 279 ? 22.071 76.976 23.823 1.00 73.15 380 LYS A CA 1
ATOM 1784 C C . LYS A 1 279 ? 23.127 77.980 24.261 1.00 70.35 380 LYS A C 1
ATOM 1785 O O . LYS A 1 279 ? 23.493 78.048 25.443 1.00 61.23 380 LYS A O 1
ATOM 1791 N N . VAL A 1 280 ? 23.614 78.748 23.288 1.00 64.39 381 VAL A N 1
ATOM 1792 C CA . VAL A 1 280 ? 24.601 79.783 23.542 1.00 61.96 381 VAL A CA 1
ATOM 1793 C C . VAL A 1 280 ? 23.938 81.132 23.262 1.00 64.12 381 VAL A C 1
ATOM 1794 O O . VAL A 1 280 ? 23.701 81.489 22.115 1.00 70.14 381 VAL A O 1
ATOM 1798 N N . VAL A 1 281 ? 23.628 81.869 24.322 1.00 67.33 382 VAL A N 1
ATOM 1799 C CA . VAL A 1 281 ? 22.998 83.180 24.208 1.00 67.56 382 VAL A CA 1
ATOM 1800 C C . VAL A 1 281 ? 24.006 84.273 23.839 1.00 66.32 382 VAL A C 1
ATOM 1801 O O . VAL A 1 281 ? 25.147 84.253 24.297 1.00 67.84 382 VAL A O 1
ATOM 1805 N N . HIS A 1 282 ? 23.581 85.214 22.999 1.00 66.95 383 HIS A N 1
ATOM 1806 C CA . HIS A 1 282 ? 24.435 86.331 22.570 1.00 70.29 383 HIS A CA 1
ATOM 1807 C C . HIS A 1 282 ? 23.706 87.632 22.849 1.00 68.00 383 HIS A C 1
ATOM 1808 O O . HIS A 1 282 ? 22.482 87.704 22.730 1.00 65.21 383 HIS A O 1
ATOM 1815 N N . PHE A 1 283 ? 24.457 88.657 23.242 1.00 69.92 384 PHE A N 1
ATOM 1816 C CA . PHE A 1 283 ? 23.855 89.953 23.529 1.00 68.37 384 PHE A CA 1
ATOM 1817 C C . PHE A 1 283 ? 24.840 91.105 23.357 1.00 67.72 384 PHE A C 1
ATOM 1818 O O . PHE A 1 283 ? 25.900 91.123 23.977 1.00 65.81 384 PHE A O 1
ATOM 1826 N N . TYR A 1 284 ? 24.485 92.066 22.507 1.00 71.08 385 TYR A N 1
ATOM 1827 C CA . TYR A 1 284 ? 25.334 93.225 22.278 1.00 70.29 385 TYR A CA 1
ATOM 1828 C C . TYR A 1 284 ? 24.736 94.405 23.016 1.00 71.69 385 TYR A C 1
ATOM 1829 O O . TYR A 1 284 ? 23.525 94.612 22.980 1.00 73.12 385 TYR A O 1
ATOM 1838 N N . ASP A 1 285 ? 25.593 95.158 23.703 1.00 75.52 386 ASP A N 1
ATOM 1839 C CA . ASP A 1 285 ? 25.180 96.337 24.464 1.00 74.11 386 ASP A CA 1
ATOM 1840 C C . ASP A 1 285 ? 25.817 97.549 23.800 1.00 75.28 386 ASP A C 1
ATOM 1841 O O . ASP A 1 285 ? 26.968 97.892 24.079 1.00 70.94 386 ASP A O 1
ATOM 1846 N N . ASP A 1 286 ? 25.058 98.181 22.909 1.00 79.08 387 ASP A N 1
ATOM 1847 C CA . ASP A 1 286 ? 25.518 99.351 22.167 1.00 77.84 387 ASP A CA 1
ATOM 1848 C C . ASP A 1 286 ? 25.944 100.462 23.118 1.00 72.62 387 ASP A C 1
ATOM 1849 O O . ASP A 1 286 ? 27.016 101.046 22.962 1.00 65.10 387 ASP A O 1
ATOM 1854 N N . LYS A 1 287 ? 25.098 100.734 24.106 1.00 73.83 388 LYS A N 1
ATOM 1855 C CA . LYS A 1 287 ? 25.363 101.759 25.113 1.00 73.13 388 LYS A CA 1
ATOM 1856 C C . LYS A 1 287 ? 26.803 101.683 25.626 1.00 73.29 388 LYS A C 1
ATOM 1857 O O . LYS A 1 287 ? 27.443 102.706 25.872 1.00 72.03 388 LYS A O 1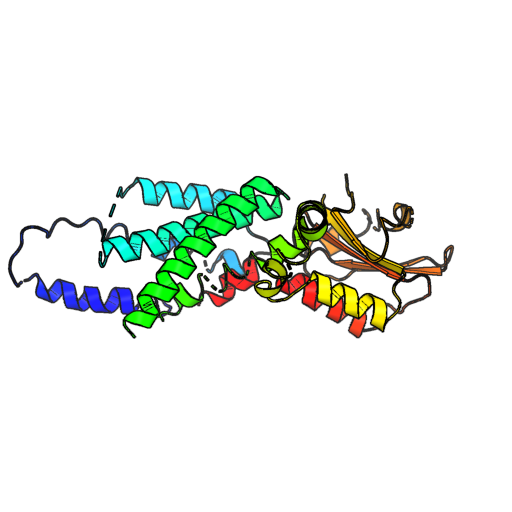
ATOM 1863 N N . VAL A 1 288 ? 27.317 100.466 25.776 1.00 72.62 389 VAL A N 1
ATOM 1864 C CA . VAL A 1 288 ? 28.669 100.285 26.286 1.00 66.95 389 VAL A CA 1
ATOM 1865 C C . VAL A 1 288 ? 29.599 99.566 25.296 1.00 67.67 389 VAL A C 1
ATOM 1866 O O . VAL A 1 288 ? 30.772 99.299 25.586 1.00 63.52 389 VAL A O 1
ATOM 1870 N N . GLN A 1 289 ? 29.058 99.273 24.116 1.00 68.77 390 GLN A N 1
ATOM 1871 C CA . GLN A 1 289 ? 29.803 98.624 23.048 1.00 66.51 390 GLN A CA 1
ATOM 1872 C C . GLN A 1 289 ? 30.486 97.337 23.483 1.00 64.16 390 GLN A C 1
ATOM 1873 O O . GLN A 1 289 ? 31.669 97.119 23.186 1.00 53.83 390 GLN A O 1
ATOM 1879 N N . SER A 1 290 ? 29.735 96.486 24.173 1.00 59.52 391 SER A N 1
ATOM 1880 C CA . SER A 1 290 ? 30.272 95.219 24.645 1.00 59.92 391 SER A CA 1
ATOM 1881 C C . SER A 1 290 ? 29.381 94.061 24.235 1.00 57.85 391 SER A C 1
ATOM 1882 O O . SER A 1 290 ? 28.154 94.188 24.202 1.00 52.36 391 SER A O 1
ATOM 1885 N N . THR A 1 291 ? 30.014 92.934 23.917 1.00 59.01 392 THR A N 1
ATOM 1886 C CA . THR A 1 291 ? 29.300 91.735 23.492 1.00 60.65 392 THR A CA 1
ATOM 1887 C C . THR A 1 291 ? 29.439 90.645 24.543 1.00 60.01 392 THR A C 1
ATOM 1888 O O . THR A 1 291 ? 30.512 90.448 25.118 1.00 63.16 392 THR A O 1
ATOM 1892 N N . TYR A 1 292 ? 28.358 89.914 24.761 1.00 58.60 393 TYR A N 1
ATOM 1893 C CA . TYR A 1 292 ? 28.350 88.853 25.744 1.00 58.54 393 TYR A CA 1
ATOM 1894 C C . TYR A 1 292 ? 27.885 87.535 25.162 1.00 57.23 393 TYR A C 1
ATOM 1895 O O . TYR A 1 292 ? 26.920 87.488 24.392 1.00 58.70 393 TYR A O 1
ATOM 1904 N N . PHE A 1 293 ? 28.571 86.466 25.549 1.00 52.99 394 PHE A N 1
ATOM 1905 C CA . PHE A 1 293 ? 28.205 85.122 25.134 1.00 51.14 394 PHE A CA 1
ATOM 1906 C C . PHE A 1 293 ? 28.079 84.283 26.399 1.00 50.34 394 PHE A C 1
ATOM 1907 O O . PHE A 1 293 ? 29.001 84.233 27.209 1.00 54.02 394 PHE A O 1
ATOM 1915 N N . LEU A 1 294 ? 26.941 83.623 26.567 1.00 50.67 395 LEU A N 1
ATOM 1916 C CA . LEU A 1 294 ? 26.722 82.791 27.737 1.00 49.81 395 LEU A CA 1
ATOM 1917 C C . LEU A 1 294 ? 26.098 81.469 27.356 1.00 56.05 395 LEU A C 1
ATOM 1918 O O . LEU A 1 294 ? 25.308 81.382 26.413 1.00 60.10 395 LEU A O 1
ATOM 1923 N N . THR A 1 295 ? 26.485 80.433 28.086 1.00 54.74 396 THR A N 1
ATOM 1924 C CA . THR A 1 295 ? 25.924 79.112 27.899 1.00 56.07 396 THR A CA 1
ATOM 1925 C C . THR A 1 295 ? 25.936 78.552 29.313 1.00 60.96 396 THR A C 1
ATOM 1926 O O . THR A 1 295 ? 26.736 78.988 30.151 1.00 62.22 396 THR A O 1
ATOM 1930 N N . ARG A 1 296 ? 25.028 77.625 29.585 1.00 58.94 397 ARG A N 1
ATOM 1931 C CA . ARG A 1 296 ? 24.917 77.005 30.896 1.00 58.59 397 ARG A CA 1
ATOM 1932 C C . ARG A 1 296 ? 25.088 75.501 30.739 1.00 57.42 397 ARG A C 1
ATOM 1933 O O . ARG A 1 296 ? 24.143 74.790 30.430 1.00 54.83 397 ARG A O 1
ATOM 1941 N N . PRO A 1 297 ? 26.305 74.997 30.965 1.00 59.48 398 PRO A N 1
ATOM 1942 C CA . PRO A 1 297 ? 26.559 73.560 30.824 1.00 61.55 398 PRO A CA 1
ATOM 1943 C C . PRO A 1 297 ? 25.718 72.695 31.756 1.00 64.12 398 PRO A C 1
ATOM 1944 O O . PRO A 1 297 ? 25.252 71.625 31.366 1.00 65.72 398 PRO A O 1
ATOM 1948 N N . GLU A 1 298 ? 25.532 73.164 32.986 1.00 65.62 399 GLU A N 1
ATOM 1949 C CA . GLU A 1 298 ? 24.779 72.429 34.000 1.00 62.05 399 GLU A CA 1
ATOM 1950 C C . GLU A 1 298 ? 23.846 73.401 34.699 1.00 64.27 399 GLU A C 1
ATOM 1951 O O . GLU A 1 298 ? 23.971 74.617 34.530 1.00 63.96 399 GLU A O 1
ATOM 1957 N N . PRO A 1 299 ? 22.905 72.884 35.505 1.00 65.36 400 PRO A N 1
ATOM 1958 C CA . PRO A 1 299 ? 21.941 73.723 36.229 1.00 66.98 400 PRO A CA 1
ATOM 1959 C C . PRO A 1 299 ? 22.524 74.895 37.027 1.00 69.04 400 PRO A C 1
ATOM 1960 O O . PRO A 1 299 ? 22.068 76.035 36.894 1.00 65.80 400 PRO A O 1
ATOM 1964 N N . HIS A 1 300 ? 23.533 74.6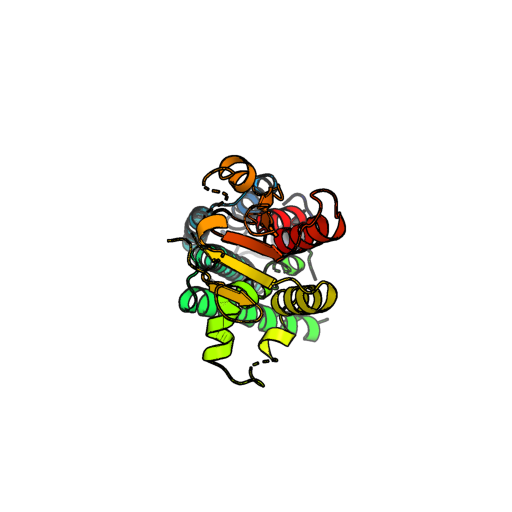24 37.849 1.00 65.58 401 HIS A N 1
ATOM 1965 C CA . HIS A 1 300 ? 24.113 75.687 38.673 1.00 67.61 401 HIS A CA 1
ATOM 1966 C C . HIS A 1 300 ? 25.280 76.467 38.080 1.00 63.21 401 HIS A C 1
ATOM 1967 O O . HIS A 1 300 ? 25.766 77.406 38.707 1.00 65.21 401 HIS A O 1
ATOM 1974 N N . PHE A 1 301 ? 25.734 76.105 36.888 1.00 54.32 402 PHE A N 1
ATOM 1975 C CA . PHE A 1 301 ? 26.858 76.812 36.324 1.00 58.76 402 PHE A CA 1
ATOM 1976 C C . PHE A 1 301 ? 26.610 77.518 34.996 1.00 63.78 402 PHE A C 1
ATOM 1977 O O . PHE A 1 301 ? 25.944 76.990 34.103 1.00 70.71 402 PHE A O 1
ATOM 1985 N N . THR A 1 302 ? 27.144 78.732 34.888 1.00 59.92 403 THR A N 1
ATOM 1986 C CA . THR A 1 302 ? 27.023 79.529 33.680 1.00 53.36 403 THR A CA 1
ATOM 1987 C C . THR A 1 302 ? 28.402 80.085 33.314 1.00 57.15 403 THR A C 1
ATOM 1988 O O . THR A 1 302 ? 29.138 80.561 34.178 1.00 59.51 403 THR A O 1
ATOM 1992 N N . ILE A 1 303 ? 28.744 80.004 32.033 1.00 54.43 404 ILE A N 1
ATOM 1993 C CA . ILE A 1 303 ? 30.007 80.510 31.519 1.00 52.25 404 ILE A CA 1
ATOM 1994 C C . ILE A 1 303 ? 29.737 81.751 30.663 1.00 54.29 404 ILE A C 1
ATOM 1995 O O . ILE A 1 303 ? 28.860 81.751 29.803 1.00 58.38 404 ILE A O 1
ATOM 2000 N N . VAL A 1 304 ? 30.487 82.816 30.898 1.00 57.28 405 VAL A N 1
ATOM 2001 C CA . VAL A 1 304 ? 30.274 84.029 30.131 1.00 60.38 405 VAL A CA 1
ATOM 2002 C C . VAL A 1 304 ? 31.556 84.530 29.494 1.00 60.47 405 VAL A C 1
ATOM 2003 O O . VAL A 1 304 ? 32.629 84.492 30.100 1.00 63.54 405 VAL A O 1
ATOM 2007 N N . VAL A 1 305 ? 31.436 84.978 28.252 1.00 59.20 406 VAL A N 1
ATOM 2008 C CA . VAL A 1 305 ? 32.567 85.514 27.518 1.00 53.39 406 VAL A CA 1
ATOM 2009 C C . VAL A 1 305 ? 32.176 86.948 27.223 1.00 53.45 406 VAL A C 1
ATOM 2010 O O . VAL A 1 305 ? 31.093 87.206 26.697 1.00 53.38 406 VAL A O 1
ATOM 2014 N N . ILE A 1 306 ? 33.053 87.875 27.592 1.00 52.10 407 ILE A N 1
ATOM 2015 C CA . ILE A 1 306 ? 32.800 89.294 27.419 1.00 49.92 407 ILE A CA 1
ATOM 2016 C C . ILE A 1 306 ? 33.812 89.964 26.505 1.00 52.41 407 ILE A C 1
ATOM 2017 O O . ILE A 1 306 ? 35.024 89.855 26.709 1.00 50.49 407 ILE A O 1
ATOM 2022 N N . PHE A 1 307 ? 33.310 90.662 25.498 1.00 52.47 408 PHE A N 1
ATOM 2023 C CA . PHE A 1 307 ? 34.180 91.387 24.586 1.00 59.78 408 PHE A CA 1
ATOM 2024 C C . PHE A 1 307 ? 33.811 92.857 24.714 1.00 65.67 408 PHE A C 1
ATOM 2025 O O . PHE A 1 307 ? 32.627 93.208 24.697 1.00 70.26 408 PHE A O 1
ATOM 2033 N N . GLU A 1 308 ? 34.810 93.715 24.876 1.00 68.37 409 GLU A N 1
ATOM 2034 C CA . GLU A 1 308 ? 34.535 95.143 24.953 1.00 69.52 409 GLU A CA 1
ATOM 2035 C C . GLU A 1 308 ? 34.666 95.675 23.524 1.00 71.72 409 GLU A C 1
ATOM 2036 O O . GLU A 1 308 ? 35.572 96.443 23.197 1.00 72.70 409 GLU A O 1
ATOM 2042 N N . SER A 1 309 ? 33.758 95.206 22.673 1.00 70.08 410 SER A N 1
ATOM 2043 C CA . SER A 1 309 ? 33.691 95.591 21.268 1.00 71.86 410 SER A CA 1
ATOM 2044 C C . SER A 1 309 ? 32.560 94.780 20.668 1.00 72.97 410 SER A C 1
ATOM 2045 O O . SER A 1 309 ? 32.214 93.717 21.183 1.00 69.97 410 SER A O 1
ATOM 2048 N N . LYS A 1 310 ? 31.983 95.287 19.585 1.00 75.93 411 LYS A N 1
ATOM 2049 C CA . LYS A 1 310 ? 30.885 94.604 18.913 1.00 73.78 411 LYS A CA 1
ATOM 2050 C C . LYS A 1 310 ? 31.335 93.284 18.304 1.00 74.46 411 LYS A C 1
ATOM 2051 O O . LYS A 1 310 ? 32.309 93.237 17.549 1.00 72.94 411 LYS A O 1
ATOM 2057 N N . LYS A 1 311 ? 30.624 92.214 18.646 1.00 74.26 412 LYS A N 1
ATOM 2058 C CA . LYS A 1 311 ? 30.913 90.892 18.110 1.00 77.14 412 LYS A CA 1
ATOM 2059 C C . LYS A 1 311 ? 29.603 90.347 17.570 1.00 78.79 412 LYS A C 1
ATOM 2060 O O . LYS A 1 311 ? 28.552 90.472 18.201 1.00 73.21 412 LYS A O 1
ATOM 2066 N N . SER A 1 312 ? 29.671 89.742 16.394 1.00 84.65 413 SER A N 1
ATOM 2067 C CA . SER A 1 312 ? 28.479 89.213 15.751 1.00 86.75 413 SER A CA 1
ATOM 2068 C C . SER A 1 312 ? 27.978 87.882 16.298 1.00 87.24 413 SER A C 1
ATOM 2069 O O . SER A 1 312 ? 28.758 86.976 16.607 1.00 77.96 413 SER A O 1
ATOM 2072 N N . GLU A 1 313 ? 26.657 87.784 16.401 1.00 90.64 414 GLU A N 1
ATOM 2073 C CA . GLU A 1 313 ? 25.989 86.584 16.880 1.00 95.08 414 GLU A CA 1
ATOM 2074 C C . GLU A 1 313 ? 26.180 85.501 15.830 1.00 96.06 414 GLU A C 1
ATOM 2075 O O . GLU A 1 313 ? 25.516 84.467 15.863 1.00 94.51 414 GLU A O 1
ATOM 2081 N N . ARG A 1 314 ? 27.082 85.758 14.888 1.00 99.17 415 ARG A N 1
ATOM 2082 C CA . ARG A 1 314 ? 27.366 84.811 13.824 1.00 101.22 415 ARG A CA 1
ATOM 2083 C C . ARG A 1 314 ? 28.824 84.369 13.829 1.00 98.62 415 ARG A C 1
ATOM 2084 O O . ARG A 1 314 ? 29.211 83.510 13.043 1.00 102.33 415 ARG A O 1
ATOM 2092 N N . ASP A 1 315 ? 29.638 84.958 14.703 1.00 96.69 416 ASP A N 1
ATOM 2093 C CA . ASP A 1 315 ? 31.047 84.569 14.793 1.00 89.50 416 ASP A CA 1
ATOM 2094 C C . ASP A 1 315 ? 31.084 83.139 15.324 1.00 81.40 416 ASP A C 1
ATOM 2095 O O . ASP A 1 315 ? 31.302 82.899 16.513 1.00 78.28 416 ASP A O 1
ATOM 2100 N N . SER A 1 316 ? 30.862 82.201 14.412 1.00 70.02 417 SER A N 1
ATOM 2101 C CA . SER A 1 316 ? 30.809 80.789 14.737 1.00 65.92 417 SER A CA 1
ATOM 2102 C C . SER A 1 316 ? 31.851 80.299 15.740 1.00 55.62 417 SER A C 1
ATOM 2103 O O . SER A 1 316 ? 31.496 79.651 16.710 1.00 57.55 417 SER A O 1
ATOM 2106 N N . HIS A 1 317 ? 33.125 80.600 15.510 1.00 51.41 418 HIS A N 1
ATOM 2107 C CA . HIS A 1 317 ? 34.184 80.141 16.405 1.00 57.73 418 HIS A CA 1
ATOM 2108 C C . HIS A 1 317 ? 33.992 80.459 17.898 1.00 56.28 418 HIS A C 1
ATOM 2109 O O . HIS A 1 317 ? 34.509 79.735 18.746 1.00 60.75 418 HIS A O 1
ATOM 2116 N N . PHE A 1 318 ? 33.264 81.531 18.216 1.00 55.13 419 PHE A N 1
ATOM 2117 C CA . PHE A 1 318 ? 32.998 81.895 19.613 1.00 60.78 419 PHE A CA 1
ATOM 2118 C C . PHE A 1 318 ? 31.874 80.986 20.146 1.00 64.42 419 PHE A C 1
ATOM 2119 O O . PHE A 1 318 ? 31.890 80.572 21.312 1.00 61.39 419 PHE A O 1
ATOM 2127 N N . ILE A 1 319 ? 30.899 80.686 19.290 1.00 58.76 420 ILE A N 1
ATOM 2128 C CA . ILE A 1 319 ? 29.805 79.798 19.662 1.00 56.84 420 ILE A CA 1
ATOM 2129 C C . ILE A 1 319 ? 30.397 78.395 19.875 1.00 64.70 420 ILE A C 1
ATOM 2130 O O . ILE A 1 319 ? 30.195 77.756 20.917 1.00 68.37 420 ILE A O 1
ATOM 2135 N N . SER A 1 320 ? 31.138 77.920 18.880 1.00 57.79 421 SER A N 1
ATOM 2136 C CA . SER A 1 320 ? 31.722 76.595 18.967 1.00 62.11 421 SER A CA 1
ATOM 2137 C C . SER A 1 320 ? 32.668 76.449 20.154 1.00 61.40 421 SER A C 1
ATOM 2138 O O . SER A 1 320 ? 32.697 75.398 20.799 1.00 64.80 421 SER A O 1
ATOM 2141 N N . PHE A 1 321 ? 33.454 77.485 20.432 1.00 58.64 422 PHE A N 1
ATOM 2142 C CA . PHE A 1 321 ? 34.376 77.437 21.569 1.00 56.24 422 PHE A CA 1
ATOM 2143 C C . PHE A 1 321 ? 33.535 77.152 22.818 1.00 52.91 422 PHE A C 1
ATOM 2144 O O . PHE A 1 321 ? 33.837 76.245 23.603 1.00 45.17 422 PHE A O 1
ATOM 2152 N N . LEU A 1 322 ? 32.462 77.921 22.986 1.00 46.35 423 LEU A N 1
ATOM 2153 C CA . LEU A 1 322 ? 31.593 77.726 24.134 1.00 53.68 423 LEU A CA 1
ATOM 2154 C C . LEU A 1 322 ? 30.901 76.383 24.147 1.00 55.04 423 LEU A C 1
ATOM 2155 O O . LEU A 1 322 ? 30.566 75.875 25.219 1.00 55.25 423 LEU A O 1
ATOM 2160 N N . ASN A 1 323 ? 30.676 75.818 22.962 1.00 56.63 424 ASN A N 1
ATOM 2161 C CA . ASN A 1 323 ? 30.037 74.512 22.866 1.00 57.89 424 ASN A CA 1
ATOM 2162 C C . ASN A 1 323 ? 31.045 73.441 23.267 1.00 57.96 424 ASN A C 1
ATOM 2163 O O . ASN A 1 323 ? 30.664 72.417 23.846 1.00 59.95 424 ASN A O 1
ATOM 2168 N N . GLU A 1 324 ? 32.325 73.665 22.973 1.00 51.46 425 GLU A N 1
ATOM 2169 C CA . GLU A 1 324 ? 33.339 72.679 23.352 1.00 58.50 425 GLU A CA 1
ATOM 2170 C C . GLU A 1 324 ? 33.417 72.595 24.887 1.00 60.13 425 GLU A C 1
ATOM 2171 O O . GLU A 1 324 ? 33.332 71.500 25.451 1.00 62.08 425 GLU A O 1
ATOM 2177 N N . LEU A 1 325 ? 33.556 73.749 25.550 1.00 53.35 426 LEU A N 1
ATOM 2178 C CA . LEU A 1 325 ? 33.651 73.815 27.011 1.00 54.48 426 LEU A CA 1
ATOM 2179 C C . LEU A 1 325 ? 32.458 73.195 27.718 1.00 58.48 426 LEU A C 1
ATOM 2180 O O . LEU A 1 325 ? 32.609 72.481 28.712 1.00 56.20 426 LEU A O 1
ATOM 2185 N N . SER A 1 326 ? 31.268 73.485 27.213 1.00 57.08 427 SER A N 1
ATOM 2186 C CA . SER A 1 326 ? 30.054 72.964 27.806 1.00 57.60 427 SER A CA 1
ATOM 2187 C C . SER A 1 326 ? 29.995 71.450 27.683 1.00 59.12 427 SER A C 1
ATOM 2188 O O . SER A 1 326 ? 29.669 70.751 28.642 1.00 64.57 427 SER A O 1
ATOM 2191 N N . LEU A 1 327 ? 30.326 70.948 26.500 1.00 59.18 428 LEU A N 1
ATOM 2192 C CA . LEU A 1 327 ? 30.292 69.521 26.253 1.00 56.05 428 LEU A CA 1
ATOM 2193 C C . LEU A 1 327 ? 31.216 68.757 27.190 1.00 55.08 428 LEU A C 1
ATOM 2194 O O . LEU A 1 327 ? 30.893 67.655 27.642 1.00 58.97 428 LEU A O 1
ATOM 2199 N N . ALA A 1 328 ? 32.369 69.334 27.486 1.00 52.24 429 ALA A N 1
ATOM 2200 C CA . ALA A 1 328 ? 33.321 68.655 28.345 1.00 53.30 429 ALA A CA 1
ATOM 2201 C C . ALA A 1 328 ? 32.880 68.624 29.817 1.00 56.58 429 ALA A C 1
ATOM 2202 O O . ALA A 1 328 ? 33.453 67.892 30.614 1.00 56.33 429 ALA A O 1
ATOM 2204 N N . LEU A 1 329 ? 31.848 69.389 30.168 1.00 52.17 430 LEU A N 1
ATOM 2205 C CA . LEU A 1 329 ? 31.379 69.432 31.553 1.00 59.09 430 LEU A CA 1
ATOM 2206 C C . LEU A 1 329 ? 30.026 68.741 31.792 1.00 61.54 430 LEU A C 1
ATOM 2207 O O . LEU A 1 329 ? 29.500 68.774 32.903 1.00 60.52 430 LEU A O 1
ATOM 2212 N N . LYS A 1 330 ? 29.461 68.124 30.759 1.00 60.16 431 LYS A N 1
ATOM 2213 C CA . LYS A 1 330 ? 28.164 67.473 30.895 1.00 58.13 431 LYS A CA 1
ATOM 2214 C C . LYS A 1 330 ? 28.261 66.021 31.319 1.00 59.85 431 LYS A C 1
ATOM 2215 O O . LYS A 1 330 ? 28.859 65.196 30.627 1.00 57.73 431 LYS A O 1
ATOM 2221 N N . ASN A 1 331 ? 27.662 65.725 32.468 1.00 63.15 432 ASN A N 1
ATOM 2222 C CA . ASN A 1 331 ? 27.656 64.383 33.038 1.00 60.44 432 ASN A CA 1
ATOM 2223 C C . ASN A 1 331 ? 26.882 63.387 32.163 1.00 62.94 432 ASN A C 1
ATOM 2224 O O . ASN A 1 331 ? 27.329 62.271 31.948 1.00 66.70 432 ASN A O 1
ATOM 2229 N N . PRO A 1 332 ? 25.708 63.784 31.644 1.00 66.84 433 PRO A N 1
ATOM 2230 C CA . PRO A 1 332 ? 24.926 62.872 30.802 1.00 65.13 433 PRO A CA 1
ATOM 2231 C C . PRO A 1 332 ? 25.717 62.289 29.629 1.00 70.68 433 PRO A C 1
ATOM 2232 O O . PRO A 1 332 ? 25.644 61.082 29.349 1.00 68.71 433 PRO A O 1
ATOM 2236 N N . LYS A 1 333 ? 26.473 63.147 28.947 1.00 67.95 434 LYS A N 1
ATOM 2237 C CA . LYS A 1 333 ? 27.244 62.716 27.788 1.00 67.63 434 LYS A CA 1
ATOM 2238 C C . LYS A 1 333 ? 28.167 61.557 28.103 1.00 64.66 434 LYS A C 1
ATOM 2239 O O . LYS A 1 333 ? 28.425 60.722 27.244 1.00 65.33 434 LYS A O 1
ATOM 2245 N N . VAL A 1 334 ? 28.683 61.507 29.324 1.00 61.04 435 VAL A N 1
ATOM 2246 C CA . VAL A 1 334 ? 29.587 60.424 29.677 1.00 66.45 435 VAL A CA 1
ATOM 2247 C C . VAL A 1 334 ? 28.809 59.149 29.986 1.00 66.90 435 VAL A C 1
ATOM 2248 O O . VAL A 1 334 ? 29.284 58.043 29.730 1.00 67.03 435 VAL A O 1
ATOM 2252 N N . PHE A 1 335 ? 27.612 59.306 30.536 1.00 63.81 436 PHE A N 1
ATOM 2253 C CA . PHE A 1 335 ? 26.769 58.161 30.832 1.00 65.19 436 PHE A CA 1
ATOM 2254 C C . PHE A 1 335 ? 26.387 57.514 29.499 1.00 61.24 436 PHE A C 1
ATOM 2255 O O . PHE A 1 335 ? 26.234 56.310 29.415 1.00 61.72 436 PHE A O 1
ATOM 2263 N N . ALA A 1 336 ? 26.266 58.335 28.462 1.00 62.89 437 ALA A N 1
ATOM 2264 C CA . ALA A 1 336 ? 25.906 57.894 27.113 1.00 61.96 437 ALA A CA 1
ATOM 2265 C C . ALA A 1 336 ? 26.922 56.982 26.457 1.00 66.35 437 ALA A C 1
ATOM 2266 O O . ALA A 1 336 ? 26.551 56.079 25.706 1.00 71.71 437 ALA A O 1
ATOM 2268 N N . SER A 1 337 ? 28.203 57.216 26.717 1.00 68.19 438 SER A N 1
ATOM 2269 C CA . SER A 1 337 ? 29.240 56.396 26.104 1.00 65.63 438 SER A CA 1
ATOM 2270 C C . SER A 1 337 ? 29.327 55.076 26.853 1.00 64.78 438 SER A C 1
ATOM 2271 O O . SER A 1 337 ? 30.169 54.229 26.560 1.00 68.87 438 SER A O 1
ATOM 2274 N N . LEU A 1 338 ? 28.444 54.915 27.827 1.00 67.19 439 LEU A N 1
ATOM 2275 C CA . LEU A 1 338 ? 28.395 53.708 28.641 1.00 69.53 439 LEU A CA 1
ATOM 2276 C C . LEU A 1 338 ? 28.209 52.477 27.769 1.00 68.03 439 LEU A C 1
ATOM 2277 O O . LEU A 1 338 ? 28.767 51.428 28.061 1.00 73.40 439 LEU A O 1
ATOM 2282 N N . LYS A 1 339 ? 27.439 52.620 26.694 1.00 69.46 440 LYS A N 1
ATOM 2283 C CA . LYS A 1 339 ? 27.169 51.523 25.770 1.00 72.08 440 LYS A CA 1
ATOM 2284 C C . LYS A 1 339 ? 28.169 51.457 24.616 1.00 76.68 440 LYS A C 1
ATOM 2285 O O . LYS A 1 339 ? 28.145 52.407 23.796 1.00 72.14 440 LYS A O 1
#

B-factor: mean 76.69, std 21.96, range [34.58, 142.01]

Secondary structure (DSSP, 8-state):
--SSTTTTHHHHHHHHTTT-----S----THHHH--HHHHHH--GGGGSSS--HHHHHHHHSTTTGGG--HHHHHHHHHHHHHHHHHHHHHHTTT-HHHHHHHHHHHHHHHHHHHHHHHTT---HHHHH------HHHHHHHTHHHHHHTS-S---HHHHH-SS-HHHHHHHHHHHHT-SEEEEEE----EEEEESSS----HHHH---TTHHHHHTSS-EEEEEEGGGTEEEEEEEEETTEEEEEEESS---TT-HHHHHHHHHHHHTT-HHHHHHTT-

Radius of gyration: 22.4 Å; Cα contacts (8 Å, |Δi|>4): 349; chains: 1; bounding box: 40×82×39 Å

Solvent-accessible surface area: 15637 Å² total